Protein AF-A0A5D2ASC2-F1 (afdb_monomer_lite)

InterPro domains:
  IPR001220 Legume lectin domain [PF00139] (13-107)
  IPR001220 Legume lectin domain [PF00139] (113-151)
  IPR013320 Concanavalin A-like lectin/glucanase domain superfamily [SSF49899] (13-148)
  IPR019825 Legume lectin, beta chain, Mn/Ca-binding site [PS00307] (63-69)
  IPR050258 Leguminous Lectin [PTHR32401] (14-99)

Radius of gyration: 36.45 Å; chains: 1; bounding box: 121×24×76 Å

Sequence (203 aa):
MGSSLLAYFLIPAFVLNILNQTSRGGEGVAFLINDNSSLLDNSQGWWLGMVNANTNGSSQASVAVEFDTRKSDEQDMEGNHIGLNINRIQSTKQVSLSNYDVNISAGGQDLRPVDLSTYLPQKIFMGFFGSTSNEAELNCVKSWAFSDTDIGGNGKQLWVWIMVPVASLGILVGVAICLCLRRVYKEERFSGSRCSTSREHRT

Secondary structure (DSSP, 8-state):
------EEEEEEEEEEEEEESSSS--EEEEEEEES--SPPTT--GGGTTT--TTTTT-SS-EEEEEEE-S--STTSS-SSEEEEEESSSS-SEEEESGGGT--TTB-----PPPP-TTT--S--EEEEEEEE-SS-EEEEEEEEEEEEEEE---TTTHHHHHHHHHHHHHHHHHHHHHHHHHHHHHHHHHHHHHTSSS-----

Foldseek 3Di:
DDDDDWDKQKWKFFDKFKAFPDPAWDFFKKKKFFQDPDFDPQCAGLSLSFAHPVQAVHPGFMWIWTQGQQDPDPLDPGRGWIAIDTSHSRGPDIDHCVVVVDGRHHRDPPPDTDGCRVPDDDDDDIDMGGHTDPGHMDIDTPDMDIDIDGDDDCPPCPVVVVVVVVVVVVVVVVVVVVVVVVVVVVVVVVVVVVVPPPDDDDD

pLDDT: mean 78.64, std 15.36, range [38.91, 95.38]

Structure (mmCIF, N/CA/C/O backbone):
data_AF-A0A5D2ASC2-F1
#
_entry.id   AF-A0A5D2ASC2-F1
#
loop_
_atom_site.group_PDB
_atom_site.id
_atom_site.type_symbol
_atom_site.label_atom_id
_atom_site.label_alt_id
_atom_site.label_comp_id
_atom_site.label_asym_id
_atom_site.label_entity_id
_atom_site.label_seq_id
_atom_site.pdbx_PDB_ins_code
_atom_site.Cartn_x
_atom_site.Cartn_y
_atom_site.Cartn_z
_atom_site.occupancy
_atom_site.B_iso_or_equiv
_atom_site.auth_seq_id
_atom_site.auth_comp_id
_atom_site.auth_asym_id
_atom_site.auth_atom_id
_atom_site.pdbx_PDB_model_num
ATOM 1 N N . MET A 1 1 ? -17.725 -10.583 35.835 1.00 38.91 1 MET A N 1
ATOM 2 C CA . MET A 1 1 ? -17.630 -9.307 35.096 1.00 38.91 1 MET A CA 1
ATOM 3 C C . MET A 1 1 ? -17.050 -9.636 33.732 1.00 38.91 1 MET A C 1
ATOM 5 O O . MET A 1 1 ? -15.871 -9.942 33.660 1.00 38.91 1 MET A O 1
ATOM 9 N N . GLY A 1 2 ? -17.889 -9.741 32.701 1.00 40.59 2 GLY A N 1
ATOM 10 C CA . GLY A 1 2 ? -17.434 -10.035 31.340 1.00 40.59 2 GLY A CA 1
ATOM 11 C C . GLY A 1 2 ? -17.139 -8.730 30.613 1.00 40.59 2 GLY A C 1
ATOM 12 O O . GLY A 1 2 ? -18.042 -7.913 30.449 1.00 40.59 2 GLY A O 1
ATOM 13 N N . SER A 1 3 ? -15.887 -8.513 30.224 1.00 43.28 3 SER A N 1
ATOM 14 C CA . SER A 1 3 ? -15.496 -7.437 29.317 1.00 43.28 3 SER A CA 1
ATOM 15 C C . SER A 1 3 ? -16.110 -7.709 27.940 1.00 43.28 3 SER A C 1
ATOM 17 O O . SER A 1 3 ? -15.807 -8.717 27.309 1.00 43.28 3 SER A O 1
ATOM 19 N N . SER A 1 4 ? -17.010 -6.836 27.483 1.00 44.62 4 SER A N 1
ATOM 20 C CA . SER A 1 4 ? -17.471 -6.851 26.089 1.00 44.62 4 SER A CA 1
ATOM 21 C C . SER A 1 4 ? -16.392 -6.216 25.214 1.00 44.62 4 SER A C 1
ATOM 23 O O . SER A 1 4 ? -15.989 -5.082 25.469 1.00 44.62 4 SER A O 1
ATOM 25 N N . LEU A 1 5 ? -15.906 -6.955 24.216 1.00 45.03 5 LEU A N 1
ATOM 26 C CA . LEU A 1 5 ? -15.001 -6.440 23.191 1.00 45.03 5 LEU A CA 1
ATOM 27 C C . LEU A 1 5 ? -15.845 -5.682 22.158 1.00 45.03 5 LEU A C 1
ATOM 29 O O . LEU A 1 5 ? -16.700 -6.280 21.507 1.00 45.03 5 LEU A O 1
ATOM 33 N N . LEU A 1 6 ? -15.644 -4.370 22.037 1.00 49.56 6 LEU A N 1
ATOM 34 C CA . LEU A 1 6 ? -16.323 -3.564 21.023 1.00 49.56 6 LEU A CA 1
ATOM 35 C C . LEU A 1 6 ? -15.689 -3.810 19.645 1.00 49.56 6 LEU A C 1
ATOM 37 O O . LEU A 1 6 ? -14.558 -3.418 19.372 1.00 49.56 6 LEU A O 1
ATOM 41 N N . ALA A 1 7 ? -16.464 -4.495 18.811 1.00 48.06 7 ALA A N 1
ATOM 42 C CA . ALA A 1 7 ? -16.338 -4.810 17.392 1.00 48.06 7 ALA A CA 1
ATOM 43 C C . ALA A 1 7 ? -16.303 -3.654 16.356 1.00 48.06 7 ALA A C 1
ATOM 45 O O . ALA A 1 7 ? -17.186 -3.680 15.511 1.00 48.06 7 ALA A O 1
ATOM 46 N N . TYR A 1 8 ? -15.429 -2.633 16.362 1.00 53.81 8 TYR A N 1
ATOM 47 C CA . TYR A 1 8 ? -15.453 -1.628 15.267 1.00 53.81 8 TYR A CA 1
ATOM 48 C C . TYR A 1 8 ? -14.893 -2.212 13.957 1.00 53.81 8 TYR A C 1
ATOM 50 O O . TYR A 1 8 ? -13.690 -2.459 13.873 1.00 53.81 8 TYR A O 1
ATOM 58 N N . PHE A 1 9 ? -15.736 -2.415 12.942 1.00 56.19 9 PHE A N 1
ATOM 59 C CA . PHE A 1 9 ? -15.310 -2.818 11.598 1.00 56.19 9 PHE A CA 1
ATOM 60 C C . PHE A 1 9 ? -15.287 -1.597 10.681 1.00 56.19 9 PHE A C 1
ATOM 62 O O . PHE A 1 9 ? -16.331 -1.110 10.255 1.00 56.19 9 PHE A O 1
ATOM 69 N N . LEU A 1 10 ? -14.080 -1.126 10.364 1.00 64.12 10 LEU A N 1
ATOM 70 C CA . LEU A 1 10 ? -13.859 -0.158 9.295 1.00 64.12 10 LEU A CA 1
ATOM 71 C C . LEU A 1 10 ? -13.635 -0.930 7.996 1.00 64.12 10 LEU A C 1
ATOM 73 O O . LEU A 1 10 ? -12.694 -1.715 7.902 1.00 64.12 10 LEU A O 1
ATOM 77 N N . ILE A 1 11 ? -14.488 -0.699 7.001 1.00 71.19 11 ILE A N 1
ATOM 78 C CA . ILE A 1 11 ? -14.332 -1.243 5.650 1.00 71.19 11 ILE A CA 1
ATOM 79 C C . ILE A 1 11 ? -13.742 -0.126 4.780 1.00 71.19 11 ILE A C 1
ATOM 81 O O . ILE A 1 11 ? -14.482 0.785 4.385 1.00 71.19 11 ILE A O 1
ATOM 85 N N . PRO A 1 12 ? -12.420 -0.121 4.520 1.00 74.69 12 PRO A N 1
ATOM 86 C CA . PRO A 1 12 ? -11.825 0.834 3.603 1.00 74.69 12 PRO A CA 1
ATOM 87 C C . PRO A 1 12 ? -12.184 0.457 2.166 1.00 74.69 12 PRO A C 1
ATOM 89 O O . PRO A 1 12 ? -12.045 -0.691 1.751 1.00 74.69 12 PRO A O 1
ATOM 92 N N . ALA A 1 13 ? -12.607 1.451 1.397 1.00 80.75 13 ALA A N 1
ATOM 93 C CA . ALA A 1 13 ? -12.797 1.341 -0.039 1.00 80.75 13 ALA A CA 1
ATOM 94 C C . ALA A 1 13 ? -12.006 2.455 -0.717 1.00 80.75 13 ALA A C 1
ATOM 96 O O . ALA A 1 13 ? -12.104 3.628 -0.347 1.00 80.75 13 ALA A O 1
ATOM 97 N N . PHE A 1 14 ? -11.206 2.104 -1.713 1.00 83.88 14 PHE A N 1
ATOM 98 C CA . PHE A 1 14 ? -10.391 3.067 -2.434 1.00 83.88 14 PHE A CA 1
ATOM 99 C C . PHE A 1 14 ? -10.230 2.664 -3.893 1.00 83.88 14 PHE A C 1
ATOM 101 O O . PHE A 1 14 ? -10.385 1.502 -4.258 1.00 83.88 14 PHE A O 1
ATOM 108 N N . VAL A 1 15 ? -9.931 3.656 -4.725 1.00 85.62 15 VAL A N 1
ATOM 109 C CA . VAL A 1 15 ? -9.629 3.458 -6.143 1.00 85.62 15 VAL A CA 1
ATOM 110 C C . VAL A 1 15 ? -8.197 3.895 -6.369 1.00 85.62 15 VAL A C 1
ATOM 112 O O . VAL A 1 15 ? -7.854 5.056 -6.127 1.00 85.62 15 VAL A O 1
ATOM 115 N N . LEU A 1 16 ? -7.373 2.962 -6.832 1.00 86.44 16 LEU A N 1
ATOM 116 C CA . LEU A 1 16 ? -5.998 3.223 -7.229 1.00 86.44 16 LEU A CA 1
ATOM 117 C C . LEU A 1 16 ? -5.917 3.374 -8.744 1.00 86.44 16 LEU A C 1
ATOM 119 O O . LEU A 1 16 ? -6.688 2.783 -9.494 1.00 86.44 16 LEU A O 1
ATOM 123 N N . ASN A 1 17 ? -4.962 4.177 -9.182 1.00 88.56 17 ASN A N 1
ATOM 124 C CA . ASN A 1 17 ? -4.575 4.290 -10.574 1.00 88.56 17 ASN A CA 1
ATOM 125 C C . ASN A 1 17 ? -3.052 4.289 -10.632 1.00 88.56 17 ASN A C 1
ATOM 127 O O . ASN A 1 17 ? -2.429 5.290 -10.262 1.00 88.56 17 ASN A O 1
ATOM 131 N N . ILE A 1 18 ? -2.494 3.163 -11.070 1.00 88.38 18 ILE A N 1
ATOM 132 C CA . ILE A 1 18 ? -1.057 2.916 -11.117 1.00 88.38 18 ILE A CA 1
ATOM 133 C C . ILE A 1 18 ? -0.632 2.831 -12.582 1.00 88.38 18 ILE A C 1
ATOM 135 O O . ILE A 1 18 ? -1.239 2.121 -13.384 1.00 88.38 18 ILE A O 1
ATOM 139 N N . LEU A 1 19 ? 0.356 3.645 -12.952 1.00 89.38 19 LEU A N 1
ATOM 140 C CA . LEU A 1 19 ? 0.735 3.874 -14.345 1.00 89.38 19 LEU A CA 1
ATOM 141 C C . LEU A 1 19 ? 2.250 3.856 -14.511 1.00 89.38 19 LEU A C 1
ATOM 143 O O . LEU A 1 19 ? 2.927 4.776 -14.043 1.00 89.38 19 LEU A O 1
ATOM 147 N N . ASN A 1 20 ? 2.767 2.888 -15.266 1.00 89.88 20 ASN A N 1
ATOM 148 C CA . ASN A 1 20 ? 4.180 2.864 -15.643 1.00 89.88 20 ASN A CA 1
ATOM 149 C C . ASN A 1 20 ? 4.558 4.140 -16.409 1.00 89.88 20 ASN A C 1
ATOM 151 O O . ASN A 1 20 ? 3.897 4.518 -17.376 1.00 89.88 20 ASN A O 1
ATOM 155 N N . GLN A 1 21 ? 5.623 4.806 -15.965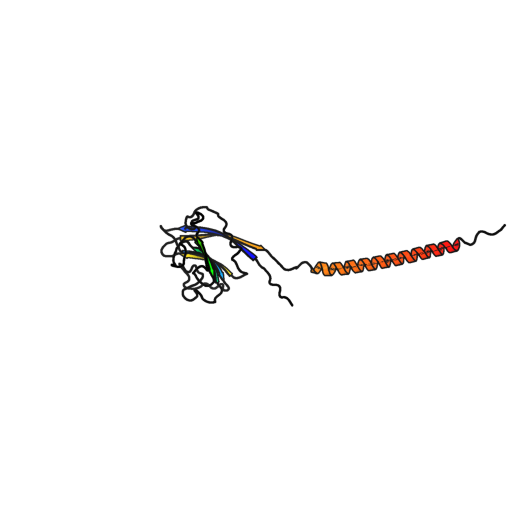 1.00 88.88 21 GLN A N 1
ATOM 156 C CA . GLN A 1 21 ? 6.211 5.966 -16.647 1.00 88.88 21 GLN A CA 1
ATOM 157 C C . GLN A 1 21 ? 7.424 5.565 -17.496 1.00 88.88 21 GLN A C 1
ATOM 159 O O . GLN A 1 21 ? 7.792 6.269 -18.436 1.00 88.88 21 GLN A O 1
ATOM 164 N N . THR A 1 22 ? 8.028 4.418 -17.191 1.00 87.44 22 THR A N 1
ATOM 165 C CA . THR A 1 22 ? 9.074 3.773 -17.992 1.00 87.44 22 THR A CA 1
ATOM 166 C C . THR A 1 22 ? 8.565 2.478 -18.635 1.00 87.44 22 THR A C 1
ATOM 168 O O . THR A 1 22 ? 7.412 2.093 -18.457 1.00 87.44 22 THR A O 1
ATOM 171 N N . SER A 1 23 ? 9.409 1.791 -19.419 1.00 84.94 23 SER A N 1
ATOM 172 C CA . SER A 1 23 ? 9.051 0.516 -20.077 1.00 84.94 23 SER A CA 1
ATOM 173 C C . SER A 1 23 ? 8.603 -0.577 -19.099 1.00 84.94 23 SER A C 1
ATOM 175 O O . SER A 1 23 ? 7.916 -1.521 -19.484 1.00 84.94 23 SER A O 1
ATOM 177 N N . ARG A 1 24 ? 8.993 -0.430 -17.837 1.00 84.25 24 ARG A N 1
ATOM 178 C CA . ARG A 1 24 ? 8.559 -1.186 -16.667 1.00 84.25 24 ARG A CA 1
ATOM 179 C C . ARG A 1 24 ? 8.348 -0.200 -15.517 1.00 84.25 24 ARG A C 1
ATOM 181 O O . ARG 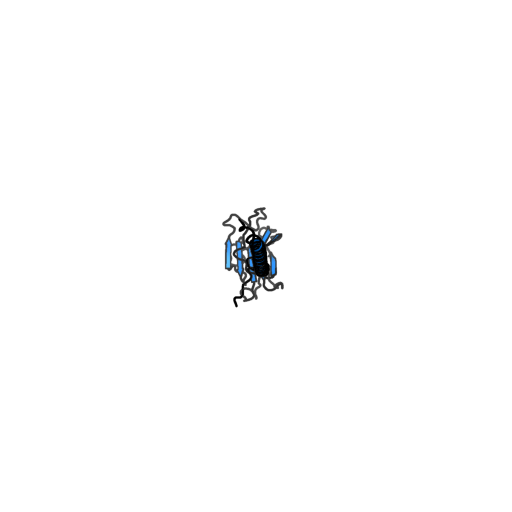A 1 24 ? 8.952 0.872 -15.547 1.00 84.25 24 ARG A O 1
ATOM 188 N N . GLY A 1 25 ? 7.500 -0.538 -14.554 1.00 86.62 25 GLY A N 1
ATOM 189 C CA . GLY A 1 25 ? 7.302 0.237 -13.327 1.00 86.62 25 GLY A CA 1
ATOM 190 C C . GLY A 1 25 ? 7.717 -0.534 -12.081 1.00 86.62 25 GLY A C 1
ATOM 191 O O . GLY A 1 25 ? 8.448 -1.526 -12.153 1.00 86.62 25 GLY A O 1
ATOM 192 N N . GLY A 1 26 ? 7.274 -0.038 -10.938 1.00 90.38 26 GLY A N 1
ATOM 193 C CA . GLY A 1 26 ? 7.706 -0.470 -9.621 1.00 90.38 26 GLY A CA 1
ATOM 194 C C . GLY A 1 26 ? 7.713 0.710 -8.657 1.00 90.38 26 GLY A C 1
ATOM 195 O O . GLY A 1 26 ? 7.946 1.851 -9.061 1.00 90.38 26 GLY A O 1
ATOM 196 N N . GLU A 1 27 ? 7.467 0.499 -7.372 1.00 92.56 27 GLU A N 1
ATOM 197 C CA . GLU A 1 27 ? 7.451 -0.790 -6.649 1.00 92.56 27 GLU A CA 1
ATOM 198 C C . GLU A 1 27 ? 6.042 -1.189 -6.176 1.00 92.56 27 GLU A C 1
ATOM 200 O O . GLU A 1 27 ? 5.837 -2.295 -5.692 1.00 92.56 27 GLU A O 1
ATOM 205 N N . GLY A 1 28 ? 5.068 -0.295 -6.326 1.00 93.44 28 GLY A N 1
ATOM 206 C CA . GLY A 1 28 ? 3.680 -0.495 -5.952 1.00 93.44 28 GLY A CA 1
ATOM 207 C C . GLY A 1 28 ? 3.174 0.516 -4.926 1.00 93.44 28 GLY A C 1
ATOM 208 O O . GLY A 1 28 ? 3.796 1.540 -4.601 1.00 93.44 28 GLY A O 1
ATOM 209 N N . VAL A 1 29 ? 1.998 0.195 -4.390 1.00 94.31 29 VAL A N 1
ATOM 210 C CA . VAL A 1 29 ? 1.325 0.943 -3.322 1.00 94.31 29 VAL A CA 1
ATOM 211 C C . VAL A 1 29 ? 0.939 -0.010 -2.213 1.00 94.31 29 VAL A C 1
ATOM 213 O O . VAL A 1 29 ? 0.423 -1.086 -2.479 1.00 94.31 29 VAL A O 1
ATOM 216 N N . ALA A 1 30 ? 1.083 0.421 -0.969 1.00 93.50 30 ALA A N 1
ATOM 217 C CA . ALA A 1 30 ? 0.567 -0.296 0.179 1.00 93.50 30 ALA A CA 1
ATOM 218 C C . ALA A 1 30 ? -0.424 0.569 0.968 1.00 93.50 30 ALA A C 1
ATOM 220 O O . ALA A 1 30 ? -0.215 1.767 1.187 1.00 93.50 30 ALA A O 1
ATOM 221 N N . PHE A 1 31 ? -1.530 -0.048 1.383 1.00 91.38 31 PHE A N 1
ATOM 222 C CA . PHE A 1 31 ? -2.446 0.497 2.378 1.00 91.38 31 PHE A CA 1
ATOM 223 C C . PHE A 1 31 ? -2.014 -0.009 3.754 1.00 91.38 31 PHE A C 1
ATOM 225 O O . PHE A 1 31 ? -2.128 -1.202 4.035 1.00 91.38 31 PHE A O 1
ATOM 232 N N . 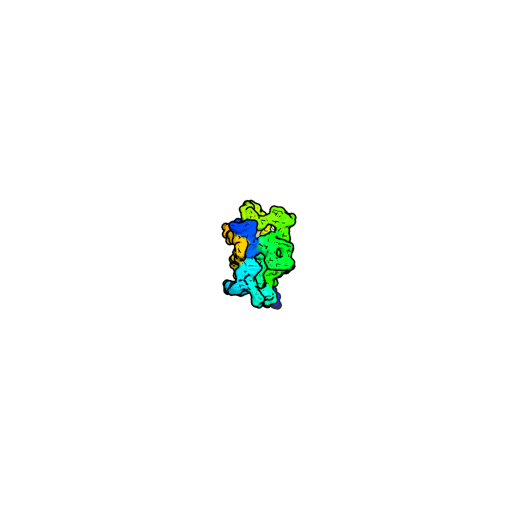LEU A 1 32 ? -1.487 0.886 4.589 1.00 89.12 32 LEU A N 1
ATOM 233 C CA . LEU A 1 32 ? -0.862 0.550 5.868 1.00 89.12 32 LEU A CA 1
ATOM 234 C C . LEU A 1 32 ? -1.807 0.799 7.038 1.00 89.12 32 LEU A C 1
ATOM 236 O O . LEU A 1 32 ? -2.566 1.768 7.042 1.00 89.12 32 LEU A O 1
ATOM 240 N N . ILE A 1 33 ? -1.677 -0.044 8.058 1.00 85.69 33 ILE A N 1
ATOM 241 C CA . ILE A 1 33 ? -2.306 0.063 9.369 1.00 85.69 33 ILE A CA 1
ATOM 242 C C . ILE A 1 33 ? -1.212 -0.133 10.424 1.00 85.69 33 ILE A C 1
ATOM 244 O O . ILE A 1 33 ? -0.726 -1.248 10.620 1.00 85.69 33 ILE A O 1
ATOM 248 N N . ASN A 1 34 ? -0.841 0.947 11.116 1.00 81.81 34 ASN A N 1
ATOM 249 C CA . ASN A 1 34 ? 0.277 0.957 12.066 1.00 81.81 34 ASN A CA 1
ATOM 250 C C . ASN A 1 34 ? -0.106 1.558 13.417 1.00 81.81 34 ASN A C 1
ATOM 252 O O . ASN A 1 34 ? -0.825 2.559 13.487 1.00 81.81 34 ASN A O 1
ATOM 256 N N . ASP A 1 35 ? 0.472 1.017 14.490 1.00 77.12 35 ASP A N 1
ATOM 257 C CA . ASP A 1 35 ? 0.336 1.565 15.847 1.00 77.12 35 ASP A CA 1
ATOM 258 C C . ASP A 1 35 ? 1.010 2.927 16.060 1.00 77.12 35 ASP A C 1
ATOM 260 O O . ASP A 1 35 ? 0.716 3.631 17.030 1.00 77.12 35 ASP A O 1
ATOM 264 N N . ASN A 1 36 ? 1.849 3.327 15.107 1.00 74.31 36 ASN A N 1
ATOM 265 C CA . ASN A 1 36 ? 2.611 4.558 15.110 1.00 74.31 36 ASN A CA 1
ATOM 266 C C . ASN A 1 36 ? 2.419 5.323 13.791 1.00 74.31 36 ASN A C 1
ATOM 268 O O . ASN A 1 36 ? 2.504 4.751 12.705 1.00 74.31 36 ASN A O 1
ATOM 272 N N . SER A 1 37 ? 2.192 6.635 13.890 1.00 74.56 37 SER A N 1
ATOM 273 C CA . SER A 1 37 ? 2.076 7.545 12.746 1.00 74.56 37 SER A CA 1
ATOM 274 C C . SER A 1 37 ? 3.418 8.070 12.228 1.00 74.56 37 SER A C 1
ATOM 276 O O . SER A 1 37 ? 3.445 8.794 11.235 1.00 74.56 37 SER A O 1
ATOM 278 N N . SER A 1 38 ? 4.523 7.804 12.926 1.00 81.12 38 SER A N 1
ATOM 279 C CA . SER A 1 38 ? 5.855 8.219 12.492 1.00 81.12 38 SER A CA 1
ATOM 280 C C . SER A 1 38 ? 6.240 7.519 11.195 1.00 81.12 38 SER A C 1
ATOM 282 O O . SER A 1 38 ? 6.125 6.301 11.074 1.00 81.12 38 SER A O 1
ATOM 284 N N . LEU A 1 39 ? 6.742 8.302 10.242 1.00 80.62 39 LEU A N 1
ATOM 285 C CA . LEU A 1 39 ? 7.338 7.770 9.025 1.00 80.62 39 LEU A CA 1
ATOM 286 C C . LEU A 1 39 ? 8.592 6.969 9.385 1.00 80.62 39 LEU A C 1
ATOM 288 O O . LEU A 1 39 ? 9.389 7.403 10.218 1.00 80.62 39 LEU A O 1
ATOM 292 N N . LEU A 1 40 ? 8.763 5.807 8.758 1.00 88.56 40 LEU A N 1
ATOM 293 C CA . LEU A 1 40 ? 9.995 5.039 8.875 1.00 88.56 40 LEU A CA 1
ATOM 294 C C . LEU A 1 40 ? 11.023 5.587 7.888 1.00 88.56 40 LEU A C 1
ATOM 296 O O . LEU A 1 40 ? 10.787 5.597 6.680 1.00 88.56 40 LEU A O 1
ATOM 300 N N . ASP A 1 41 ? 12.190 5.980 8.384 1.00 91.00 41 ASP A N 1
ATOM 301 C CA . ASP A 1 41 ? 13.306 6.347 7.517 1.00 91.00 41 ASP A CA 1
ATOM 302 C C . ASP A 1 41 ? 13.793 5.137 6.711 1.00 91.00 41 ASP A C 1
ATOM 304 O O . ASP A 1 41 ? 13.761 3.993 7.181 1.00 91.00 41 ASP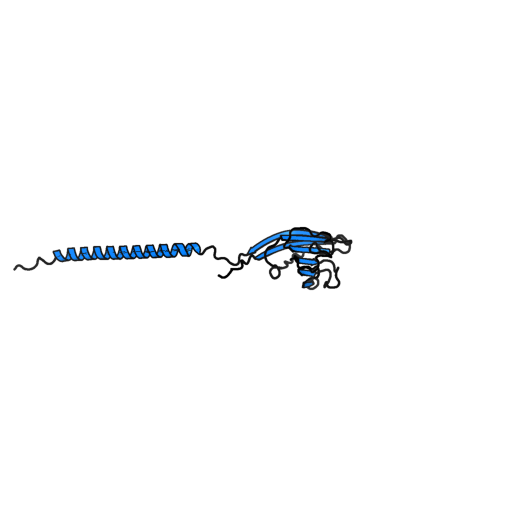 A O 1
ATOM 308 N N . ASN A 1 42 ? 14.308 5.402 5.509 1.00 93.50 42 ASN A N 1
ATOM 309 C CA . ASN A 1 42 ? 14.887 4.395 4.615 1.00 93.50 42 ASN A CA 1
ATOM 310 C C . ASN A 1 42 ? 13.919 3.250 4.245 1.00 93.50 42 ASN A C 1
ATOM 312 O O . ASN A 1 42 ? 14.345 2.108 4.075 1.00 93.50 42 ASN A O 1
ATOM 316 N N . SER A 1 43 ? 12.625 3.559 4.144 1.00 93.19 43 SER A N 1
ATOM 317 C CA . SER A 1 43 ? 11.536 2.630 3.807 1.00 93.19 43 SER A CA 1
ATOM 318 C C . SER A 1 43 ? 11.019 2.796 2.367 1.00 93.19 43 SER A C 1
ATOM 320 O O . SER A 1 43 ? 9.951 2.304 2.015 1.00 93.19 43 SER A O 1
ATOM 322 N N . GLN A 1 44 ? 11.755 3.505 1.509 1.00 92.25 44 GLN A N 1
ATOM 323 C CA . GLN A 1 44 ? 11.433 3.663 0.088 1.00 92.25 44 GLN A CA 1
ATOM 324 C C . GLN A 1 44 ? 11.769 2.418 -0.754 1.00 92.25 44 GLN A C 1
ATOM 326 O O . GLN A 1 44 ? 12.499 1.523 -0.329 1.00 92.25 44 GLN A O 1
ATOM 331 N N . GLY A 1 45 ? 11.305 2.417 -2.001 1.00 92.38 45 GLY A N 1
ATOM 332 C CA . GLY A 1 45 ? 11.436 1.319 -2.946 1.00 92.38 45 GLY A CA 1
ATOM 333 C C . GLY A 1 45 ? 10.541 0.142 -2.557 1.00 92.38 45 GLY A C 1
ATOM 334 O O . GLY A 1 45 ? 9.442 0.335 -2.041 1.00 92.38 45 GLY A O 1
ATOM 335 N N . TRP A 1 46 ? 11.063 -1.066 -2.756 1.00 92.50 46 TRP A N 1
ATOM 336 C CA . TRP A 1 46 ? 10.462 -2.352 -2.385 1.00 92.50 46 TRP A CA 1
ATOM 337 C C . TRP A 1 46 ? 9.978 -2.460 -0.932 1.00 92.50 46 TRP A C 1
ATOM 339 O O . TRP A 1 46 ? 9.215 -3.348 -0.601 1.00 92.50 46 TRP A O 1
ATOM 349 N N . TRP A 1 47 ? 10.392 -1.553 -0.048 1.00 93.69 47 TRP A N 1
ATOM 350 C CA . TRP A 1 47 ? 9.924 -1.487 1.334 1.00 93.69 47 TRP A CA 1
ATOM 351 C C . TRP A 1 47 ? 8.520 -0.875 1.505 1.00 93.69 47 TRP A C 1
ATOM 353 O O . TRP A 1 47 ? 7.930 -0.994 2.583 1.00 93.69 47 TRP A O 1
ATOM 363 N N . LEU A 1 48 ? 8.003 -0.198 0.470 1.00 93.00 48 LEU A N 1
ATOM 364 C CA . LEU A 1 48 ? 6.653 0.381 0.385 1.00 93.00 48 LEU A CA 1
ATOM 365 C C . LEU A 1 48 ? 6.241 1.268 1.576 1.00 93.00 48 LEU A C 1
ATOM 367 O O . LEU A 1 48 ? 5.061 1.396 1.892 1.00 93.00 48 LEU A O 1
ATOM 371 N N . GLY A 1 49 ? 7.200 1.889 2.264 1.00 90.88 49 GLY A N 1
ATOM 372 C CA . GLY A 1 49 ? 6.953 2.720 3.444 1.00 90.88 49 GLY A CA 1
ATOM 373 C C . GLY A 1 49 ? 6.575 1.947 4.713 1.00 90.88 49 GLY A C 1
ATOM 374 O O . GLY A 1 49 ? 6.389 2.562 5.761 1.00 90.88 49 GLY A O 1
ATOM 375 N N . MET A 1 50 ? 6.453 0.618 4.636 1.00 90.69 50 MET A N 1
ATOM 376 C CA . MET A 1 50 ? 5.931 -0.223 5.716 1.00 90.69 50 MET A CA 1
ATOM 377 C C . MET A 1 50 ? 7.004 -0.596 6.732 1.00 90.69 50 MET A C 1
ATOM 379 O O . MET A 1 50 ? 6.826 -0.415 7.935 1.00 90.69 50 MET A O 1
ATOM 383 N N . VAL A 1 51 ? 8.119 -1.124 6.244 1.00 92.56 51 VAL A N 1
ATOM 384 C CA . VAL A 1 51 ? 9.261 -1.539 7.058 1.00 92.56 51 VAL A CA 1
ATOM 385 C C . VAL A 1 51 ? 10.544 -1.006 6.434 1.00 92.56 51 VAL A C 1
ATOM 387 O O . VAL A 1 51 ? 10.537 -0.375 5.386 1.00 92.56 51 VAL A O 1
ATOM 390 N N . ASN A 1 52 ? 11.668 -1.227 7.094 1.00 93.62 52 ASN A N 1
ATOM 391 C CA . ASN A 1 52 ? 12.990 -1.041 6.518 1.00 93.62 52 ASN A CA 1
ATOM 392 C C . ASN A 1 52 ? 13.877 -2.223 6.927 1.00 93.62 52 ASN A C 1
ATOM 394 O O . ASN A 1 52 ? 13.434 -3.141 7.623 1.00 93.62 52 ASN A O 1
ATOM 398 N N . ALA A 1 53 ? 15.154 -2.180 6.551 1.00 93.81 53 ALA A N 1
ATOM 399 C CA . ALA A 1 53 ? 16.110 -3.245 6.851 1.00 93.81 53 ALA A CA 1
ATOM 400 C C . ALA A 1 53 ? 16.214 -3.614 8.348 1.00 93.81 53 ALA A C 1
ATOM 402 O O . ALA A 1 53 ? 16.566 -4.746 8.662 1.00 93.81 53 ALA A O 1
ATOM 403 N N . ASN A 1 54 ? 15.902 -2.688 9.262 1.00 93.19 54 ASN A N 1
ATOM 404 C CA . ASN A 1 54 ? 15.994 -2.906 10.708 1.00 93.19 54 ASN A CA 1
ATOM 405 C C . ASN A 1 54 ? 14.664 -3.338 11.341 1.00 93.19 54 ASN A C 1
ATOM 407 O O . ASN A 1 54 ? 14.670 -3.976 12.391 1.00 93.19 54 ASN A O 1
ATOM 411 N N . THR A 1 55 ? 13.528 -2.964 10.747 1.00 91.94 55 THR A N 1
ATOM 412 C CA . THR A 1 55 ? 12.194 -3.253 11.300 1.00 91.94 55 THR A CA 1
ATOM 413 C C . THR A 1 55 ? 11.513 -4.454 10.648 1.00 91.94 55 THR A C 1
ATOM 415 O O . THR A 1 55 ? 10.537 -4.962 11.202 1.00 91.94 55 THR A O 1
ATOM 418 N N . ASN A 1 56 ? 12.037 -4.945 9.519 1.00 93.50 56 ASN A N 1
ATOM 419 C CA . ASN A 1 56 ? 11.513 -6.102 8.800 1.00 93.50 56 ASN A CA 1
ATOM 420 C C . ASN A 1 56 ? 11.554 -7.381 9.659 1.00 93.50 56 ASN A C 1
ATOM 422 O O . ASN A 1 56 ? 12.625 -7.924 9.926 1.00 93.50 56 ASN A O 1
ATOM 426 N N . GLY A 1 57 ? 10.387 -7.875 10.079 1.00 91.81 57 GLY A N 1
ATOM 427 C CA . GLY A 1 57 ? 10.257 -9.036 10.968 1.00 91.81 57 GLY A CA 1
ATOM 428 C C . GLY A 1 57 ? 10.381 -8.708 12.459 1.00 91.81 57 GLY A C 1
ATOM 429 O O . GLY A 1 57 ? 10.501 -9.620 13.277 1.00 91.81 57 GLY A O 1
ATOM 430 N N . SER A 1 58 ? 10.360 -7.425 12.826 1.00 90.31 58 SER A N 1
ATOM 431 C CA . SER A 1 58 ? 10.326 -7.001 14.227 1.00 90.31 58 SER A CA 1
ATOM 432 C C . SER A 1 58 ? 8.960 -7.265 14.878 1.00 90.31 58 SER A C 1
ATOM 434 O O . SER A 1 58 ? 7.985 -7.646 14.231 1.00 90.31 58 SER A O 1
ATOM 436 N N . SER A 1 59 ? 8.869 -7.050 16.191 1.00 85.88 59 SER A N 1
ATOM 437 C CA . SER A 1 59 ? 7.603 -7.127 16.928 1.00 85.88 59 SER A CA 1
ATOM 438 C C . SER A 1 59 ? 6.761 -5.849 16.840 1.00 85.88 59 SER A C 1
ATOM 440 O O . SER A 1 59 ? 5.733 -5.772 17.509 1.00 85.88 59 SER A O 1
ATOM 442 N N . GLN A 1 60 ? 7.205 -4.828 16.095 1.00 83.31 60 GLN A N 1
ATOM 443 C CA . GLN A 1 60 ? 6.430 -3.605 15.904 1.00 83.31 60 GLN A CA 1
ATOM 444 C C . GLN A 1 60 ? 5.176 -3.933 15.092 1.00 83.31 60 GLN A C 1
ATOM 446 O O . GLN A 1 60 ? 5.278 -4.547 14.033 1.00 83.31 60 GLN A O 1
ATOM 451 N N . ALA A 1 61 ? 4.004 -3.542 15.597 1.00 83.25 61 ALA A N 1
ATOM 452 C CA . ALA A 1 61 ? 2.738 -3.879 14.965 1.00 83.25 61 ALA A CA 1
ATOM 453 C C . ALA A 1 61 ? 2.545 -3.062 13.682 1.00 83.25 61 ALA A C 1
ATOM 455 O O . ALA A 1 61 ? 2.286 -1.857 13.719 1.00 83.25 61 ALA A O 1
ATOM 456 N N . SER A 1 62 ? 2.652 -3.745 12.546 1.00 86.81 62 SER A N 1
ATOM 457 C CA . SER A 1 62 ? 2.421 -3.178 11.225 1.00 86.81 62 SER A CA 1
ATOM 458 C C . SER A 1 62 ? 1.691 -4.190 10.358 1.00 86.81 62 SER A C 1
ATOM 460 O O . SER A 1 62 ? 2.112 -5.339 10.231 1.00 86.81 62 SER A O 1
ATOM 462 N N . VAL A 1 63 ? 0.574 -3.772 9.775 1.00 89.69 63 VAL A N 1
ATOM 463 C CA . VAL A 1 63 ? -0.180 -4.574 8.812 1.00 89.69 63 VAL A CA 1
ATOM 464 C C . VAL A 1 63 ? -0.336 -3.757 7.547 1.00 89.69 63 VAL A C 1
ATOM 466 O O . VAL A 1 63 ? -0.721 -2.592 7.617 1.00 89.69 63 VAL A O 1
ATOM 469 N N . ALA A 1 64 ? -0.075 -4.359 6.395 1.00 90.81 64 ALA A N 1
ATOM 470 C CA . ALA A 1 64 ? -0.334 -3.716 5.119 1.00 90.81 64 ALA A CA 1
ATOM 471 C C . ALA A 1 64 ? -1.063 -4.644 4.158 1.00 90.81 64 ALA A C 1
ATOM 473 O O . ALA A 1 64 ? -0.925 -5.866 4.212 1.00 90.81 64 ALA A O 1
ATOM 474 N N . VAL A 1 65 ? -1.835 -4.023 3.273 1.00 91.94 65 VAL A N 1
ATOM 475 C CA . VAL A 1 65 ? -2.261 -4.642 2.023 1.00 91.94 65 VAL A CA 1
ATOM 476 C C . VAL A 1 65 ? -1.462 -3.994 0.901 1.00 91.94 65 VAL A C 1
ATOM 478 O O . VAL A 1 65 ? -1.657 -2.807 0.629 1.00 91.94 65 VAL A O 1
ATOM 481 N N . GLU A 1 66 ? -0.562 -4.749 0.280 1.00 93.88 66 GLU A N 1
ATOM 482 C CA . GLU A 1 66 ? 0.255 -4.284 -0.843 1.00 93.88 66 GLU A CA 1
ATOM 483 C C . GLU A 1 66 ? -0.395 -4.596 -2.192 1.00 93.88 66 GLU A C 1
ATOM 485 O O . GLU A 1 66 ? -1.061 -5.616 -2.376 1.00 93.88 66 GLU A O 1
ATOM 490 N N . PHE A 1 67 ? -0.187 -3.687 -3.136 1.00 93.44 67 PHE A N 1
ATOM 491 C CA . PHE A 1 67 ? -0.494 -3.801 -4.553 1.00 93.44 67 PHE A CA 1
ATOM 492 C C . PHE A 1 67 ? 0.845 -3.728 -5.277 1.00 93.44 67 PHE A C 1
ATOM 494 O O . PHE A 1 67 ? 1.297 -2.645 -5.657 1.00 93.44 67 PHE A O 1
ATOM 501 N N . ASP A 1 68 ? 1.494 -4.882 -5.373 1.00 92.88 68 ASP A N 1
ATOM 502 C CA . ASP A 1 68 ? 2.855 -5.035 -5.868 1.00 92.88 68 ASP A CA 1
ATOM 503 C C . ASP A 1 68 ? 2.855 -5.081 -7.402 1.00 92.88 68 ASP A C 1
ATOM 505 O O . ASP A 1 68 ? 2.137 -5.867 -8.037 1.00 92.88 68 ASP A O 1
ATOM 509 N N . THR A 1 69 ? 3.668 -4.207 -7.993 1.00 92.94 69 THR A N 1
ATOM 510 C CA . THR A 1 69 ? 3.858 -4.069 -9.443 1.00 92.94 69 THR A CA 1
ATOM 511 C C . THR A 1 69 ? 5.238 -4.528 -9.913 1.00 92.94 69 THR A C 1
ATOM 513 O O . THR A 1 69 ? 5.570 -4.404 -11.098 1.00 92.94 69 THR A O 1
ATOM 516 N N . ARG A 1 70 ? 6.066 -5.053 -9.004 1.00 91.06 70 ARG A N 1
ATOM 517 C CA . ARG A 1 70 ? 7.438 -5.464 -9.267 1.00 91.06 70 ARG A CA 1
ATOM 518 C C . ARG A 1 70 ? 7.900 -6.541 -8.288 1.00 91.06 70 ARG A C 1
ATOM 520 O O . ARG A 1 70 ? 8.129 -6.291 -7.117 1.00 91.06 70 ARG A O 1
ATOM 527 N N . LYS A 1 71 ? 8.255 -7.700 -8.847 1.00 90.25 71 LYS A N 1
ATOM 528 C CA . LYS A 1 71 ? 8.948 -8.752 -8.103 1.00 90.25 71 LYS A CA 1
ATOM 529 C C . LYS A 1 71 ? 10.350 -8.283 -7.705 1.00 90.25 71 LYS A C 1
ATOM 531 O O . LYS A 1 71 ? 11.260 -8.311 -8.541 1.00 90.25 71 LYS A O 1
ATOM 536 N N . SER A 1 72 ? 10.498 -7.887 -6.448 1.00 87.50 72 SER A N 1
ATOM 537 C CA . SER A 1 72 ? 11.750 -7.392 -5.870 1.00 87.50 72 SER A CA 1
ATOM 538 C C . SER A 1 72 ? 12.358 -8.361 -4.850 1.00 87.50 72 SER A C 1
ATOM 540 O O . SER A 1 72 ? 13.570 -8.317 -4.639 1.00 87.50 72 SER A O 1
ATOM 542 N N . ASP A 1 73 ? 11.570 -9.285 -4.287 1.00 81.94 73 ASP A N 1
ATOM 543 C CA . ASP A 1 73 ? 12.036 -10.396 -3.448 1.00 81.94 73 ASP A CA 1
ATOM 544 C C . ASP A 1 73 ? 11.847 -11.748 -4.173 1.00 81.94 73 ASP A C 1
ATOM 546 O O . ASP A 1 73 ? 10.961 -11.943 -5.010 1.00 81.94 73 ASP A O 1
ATOM 550 N N . GLU A 1 74 ? 12.702 -12.729 -3.876 1.00 80.06 74 GLU A N 1
ATOM 551 C CA . GLU A 1 74 ? 12.568 -14.079 -4.440 1.00 80.06 74 GLU A CA 1
ATOM 552 C C . GLU A 1 74 ? 11.353 -14.833 -3.876 1.00 80.06 74 GLU A C 1
ATOM 554 O O . GLU A 1 74 ? 10.811 -15.709 -4.560 1.00 80.06 74 GLU A O 1
ATOM 559 N N . GLN A 1 75 ? 10.920 -14.480 -2.659 1.00 79.12 75 GLN A N 1
ATOM 560 C CA . GLN A 1 75 ? 9.752 -15.029 -1.963 1.00 79.12 75 GLN A CA 1
ATOM 561 C C . GLN A 1 75 ? 8.425 -14.504 -2.536 1.00 79.12 75 GLN A C 1
ATOM 563 O O . GLN A 1 75 ? 7.386 -15.134 -2.313 1.00 79.12 75 GLN A O 1
ATOM 568 N N . ASP A 1 76 ? 8.449 -13.424 -3.323 1.00 80.25 76 ASP A N 1
ATOM 569 C CA . ASP A 1 76 ? 7.256 -12.905 -3.996 1.00 80.25 76 ASP A CA 1
ATOM 570 C C . ASP A 1 76 ? 6.798 -13.860 -5.101 1.00 80.25 76 ASP A C 1
ATOM 572 O O . ASP A 1 76 ? 7.603 -14.443 -5.842 1.00 80.25 76 ASP A O 1
ATOM 576 N N . MET A 1 77 ? 5.479 -13.999 -5.270 1.00 81.19 77 MET A N 1
ATOM 577 C CA . MET A 1 77 ? 4.923 -14.852 -6.326 1.00 81.19 77 MET A CA 1
ATOM 578 C C . MET A 1 77 ? 5.348 -14.354 -7.713 1.00 81.19 77 MET A C 1
ATOM 580 O O . MET A 1 77 ? 5.917 -15.105 -8.505 1.00 81.19 77 MET A O 1
ATOM 584 N N . GLU A 1 78 ? 5.072 -13.078 -7.984 1.00 86.50 78 GLU A N 1
ATOM 585 C CA . GLU A 1 78 ? 5.287 -12.371 -9.249 1.00 86.50 78 GLU A CA 1
ATOM 586 C C . GLU A 1 78 ? 5.118 -10.855 -9.048 1.00 86.50 78 GLU A C 1
ATOM 588 O O . GLU A 1 78 ? 4.586 -10.435 -8.031 1.00 86.50 78 GLU A O 1
ATOM 593 N N . GLY A 1 79 ? 5.493 -10.026 -10.026 1.00 84.94 79 GLY A N 1
ATOM 594 C CA . GLY A 1 79 ? 5.376 -8.558 -9.940 1.00 84.94 79 GLY A CA 1
ATOM 595 C C . GLY A 1 79 ? 4.007 -7.995 -10.329 1.00 84.94 79 GLY A C 1
ATOM 596 O O . GLY A 1 79 ? 3.940 -6.984 -11.017 1.00 84.94 79 GLY A O 1
ATOM 597 N N . ASN A 1 80 ? 2.928 -8.710 -10.021 1.00 91.31 80 ASN A N 1
ATOM 598 C CA . ASN A 1 80 ? 1.552 -8.282 -10.290 1.00 91.31 80 ASN A CA 1
ATOM 599 C C . ASN A 1 80 ? 0.604 -9.015 -9.335 1.00 91.31 80 ASN A C 1
ATOM 601 O O . ASN A 1 80 ? -0.141 -9.922 -9.726 1.00 91.31 80 ASN A O 1
ATOM 605 N N . HIS A 1 81 ? 0.691 -8.684 -8.051 1.00 92.56 81 HIS A N 1
ATOM 606 C CA . HIS A 1 81 ? -0.036 -9.403 -7.013 1.00 92.56 81 HIS A CA 1
ATOM 607 C C . HIS A 1 81 ? -0.566 -8.473 -5.920 1.00 92.56 81 HIS A C 1
ATOM 609 O O . HIS A 1 81 ? -0.130 -7.334 -5.772 1.00 92.56 81 HIS A O 1
ATOM 615 N N . ILE A 1 82 ? -1.545 -8.974 -5.165 1.00 92.25 82 ILE A N 1
ATOM 616 C CA . ILE A 1 82 ? -2.015 -8.341 -3.928 1.00 92.25 82 ILE A CA 1
ATOM 617 C C . ILE A 1 82 ? -1.537 -9.181 -2.757 1.00 92.25 82 ILE A C 1
ATOM 619 O O . ILE A 1 82 ? -1.730 -10.402 -2.759 1.00 92.25 82 ILE A O 1
ATOM 623 N N . GLY A 1 83 ? -0.944 -8.529 -1.767 1.00 91.94 83 GLY A N 1
ATOM 624 C CA . GLY A 1 83 ? -0.332 -9.170 -0.614 1.00 91.94 83 GLY A CA 1
ATOM 625 C C . GLY A 1 83 ? -0.887 -8.673 0.719 1.00 91.94 83 GLY A C 1
ATOM 626 O O . GLY A 1 83 ? -1.340 -7.537 0.830 1.00 91.94 83 GLY A O 1
ATOM 627 N N . LEU A 1 84 ? -0.900 -9.546 1.729 1.00 92.19 84 LEU A N 1
ATOM 628 C CA . LEU A 1 84 ? -1.147 -9.210 3.132 1.00 92.19 84 LEU A CA 1
ATOM 629 C C . LEU A 1 84 ? 0.157 -9.373 3.904 1.00 92.19 84 LEU A C 1
ATOM 631 O O . LEU A 1 84 ? 0.606 -10.497 4.164 1.00 92.19 84 LEU A O 1
ATOM 635 N N . ASN A 1 85 ? 0.709 -8.254 4.341 1.00 92.00 85 ASN A N 1
ATOM 636 C CA . ASN A 1 85 ? 1.979 -8.186 5.039 1.00 92.00 85 ASN A CA 1
ATOM 637 C C . ASN A 1 85 ? 1.736 -7.972 6.534 1.00 92.00 85 ASN A C 1
ATOM 639 O O . ASN A 1 85 ? 0.905 -7.153 6.932 1.00 92.00 85 ASN A O 1
ATOM 643 N N . ILE A 1 86 ? 2.457 -8.719 7.373 1.00 91.75 86 ILE A N 1
ATOM 644 C CA . ILE A 1 86 ? 2.366 -8.619 8.835 1.00 91.75 86 ILE A CA 1
ATOM 645 C C . ILE A 1 86 ? 3.782 -8.479 9.385 1.00 91.75 86 ILE A C 1
ATOM 647 O O . ILE A 1 86 ? 4.559 -9.433 9.367 1.00 91.75 86 ILE A O 1
ATOM 651 N N . ASN A 1 87 ? 4.110 -7.279 9.862 1.00 91.38 87 ASN A N 1
ATOM 652 C CA . ASN A 1 87 ? 5.385 -6.865 10.459 1.00 91.38 87 ASN A CA 1
ATOM 653 C C . ASN A 1 87 ? 6.638 -7.044 9.575 1.00 91.38 87 ASN A C 1
ATOM 655 O O . ASN A 1 87 ? 7.756 -6.796 10.030 1.00 91.38 87 ASN A O 1
ATOM 659 N N . ARG A 1 88 ? 6.494 -7.497 8.329 1.00 92.69 88 ARG A N 1
ATOM 660 C CA . ARG A 1 88 ? 7.595 -7.755 7.397 1.00 92.69 88 ARG A CA 1
ATOM 661 C C . ARG A 1 88 ? 7.147 -7.544 5.958 1.00 92.69 88 ARG A C 1
ATOM 663 O O . ARG A 1 88 ? 5.962 -7.686 5.684 1.00 92.69 88 ARG A O 1
ATOM 670 N N . ILE A 1 89 ? 8.087 -7.257 5.058 1.00 93.44 89 ILE A N 1
ATOM 671 C CA . ILE A 1 89 ? 7.790 -7.012 3.640 1.00 93.44 89 ILE A CA 1
ATOM 672 C C . ILE A 1 89 ? 7.293 -8.260 2.924 1.00 93.44 89 ILE A C 1
ATOM 674 O O . ILE A 1 89 ? 6.422 -8.168 2.082 1.00 93.44 89 ILE A O 1
ATOM 678 N N . GLN A 1 90 ? 7.744 -9.448 3.325 1.00 93.12 90 GLN A N 1
ATOM 679 C CA . GLN A 1 90 ? 7.255 -10.676 2.709 1.00 93.12 90 GLN A CA 1
ATOM 680 C C . GLN A 1 90 ? 5.812 -10.975 3.129 1.00 93.12 90 GLN A C 1
ATOM 682 O O . GLN A 1 90 ? 5.513 -11.159 4.316 1.00 93.12 90 GLN A O 1
ATOM 687 N N . SER A 1 91 ? 4.934 -11.067 2.135 1.00 92.88 91 SER A N 1
ATOM 688 C CA . SER A 1 91 ? 3.517 -11.355 2.309 1.00 92.88 91 SER A CA 1
ATOM 689 C C . SER A 1 91 ? 3.266 -12.673 3.050 1.00 92.88 91 SER A C 1
ATOM 691 O O . SER A 1 91 ? 3.789 -13.732 2.710 1.00 92.88 91 SER A O 1
ATOM 693 N N . THR A 1 92 ? 2.400 -12.636 4.066 1.00 91.56 92 THR A N 1
ATOM 694 C CA . THR A 1 92 ? 1.879 -13.851 4.723 1.00 91.56 92 THR A CA 1
ATOM 695 C C . THR A 1 92 ? 0.874 -14.565 3.821 1.00 91.56 92 THR A C 1
ATOM 697 O O . THR A 1 92 ? 0.738 -15.790 3.861 1.00 91.56 92 THR A O 1
ATOM 700 N N . LYS A 1 93 ? 0.155 -13.796 2.998 1.00 91.12 93 LYS A N 1
ATOM 701 C CA . LYS A 1 93 ? -0.768 -14.300 1.985 1.00 91.12 93 LYS A CA 1
ATOM 702 C C . LYS A 1 93 ? -0.688 -13.412 0.755 1.00 91.12 93 LYS A C 1
ATOM 704 O O . LYS A 1 93 ? -0.730 -12.202 0.896 1.00 91.12 93 LYS A O 1
ATOM 709 N N . GLN A 1 94 ? -0.645 -14.019 -0.425 1.00 91.19 94 GLN A N 1
ATOM 710 C CA . GLN A 1 94 ? -0.556 -13.308 -1.697 1.00 91.19 94 GLN A CA 1
ATOM 711 C C . GLN A 1 94 ? -1.485 -13.927 -2.740 1.00 91.19 94 GLN A C 1
ATOM 713 O O . GLN A 1 94 ? -1.741 -15.135 -2.725 1.00 91.19 94 GLN A O 1
ATOM 718 N N . VAL A 1 95 ? -2.010 -13.089 -3.630 1.00 90.62 95 VAL A N 1
ATOM 719 C CA . VAL A 1 95 ? -2.889 -13.479 -4.733 1.00 90.62 95 VAL A CA 1
ATOM 720 C C . VAL A 1 95 ? -2.354 -12.874 -6.023 1.00 90.62 95 VAL A C 1
ATOM 722 O O . VAL A 1 95 ? -2.333 -11.656 -6.182 1.00 90.62 95 VAL A O 1
ATOM 725 N N . SER A 1 96 ? -1.957 -13.743 -6.952 1.00 90.62 96 SER A N 1
ATOM 726 C CA . SER A 1 96 ? -1.621 -13.366 -8.327 1.00 90.62 96 SER A CA 1
ATOM 727 C C . SER A 1 96 ? -2.840 -12.771 -9.029 1.00 90.62 96 SER A C 1
ATOM 729 O O . SER A 1 96 ? -3.916 -13.379 -9.040 1.00 90.62 96 SER A O 1
ATOM 731 N N . LEU A 1 97 ? -2.661 -11.599 -9.635 1.00 88.94 97 LEU A N 1
ATOM 732 C CA . LEU A 1 97 ? -3.698 -10.941 -10.427 1.00 88.94 97 LEU A CA 1
ATOM 733 C C . LEU A 1 97 ? -3.686 -11.368 -11.892 1.00 88.94 97 LEU A C 1
ATOM 735 O O . LEU A 1 97 ? -4.722 -11.298 -12.556 1.00 88.94 97 LEU A O 1
ATOM 739 N N . SER A 1 98 ? -2.560 -11.906 -12.363 1.00 87.62 98 SER A N 1
ATOM 740 C CA . SER A 1 98 ? -2.444 -12.513 -13.689 1.00 87.62 98 SER A CA 1
ATOM 741 C C . SER A 1 98 ? -3.476 -13.633 -13.893 1.00 87.62 98 SER A C 1
ATOM 743 O O . SER A 1 98 ? -4.038 -13.761 -14.974 1.00 87.62 98 SER A O 1
ATOM 745 N N . ASN A 1 99 ? -3.820 -14.378 -12.833 1.00 85.56 99 ASN A N 1
ATOM 746 C CA . ASN A 1 99 ? -4.869 -15.411 -12.857 1.00 85.56 99 ASN A CA 1
ATOM 747 C C . ASN A 1 99 ? -6.295 -14.875 -13.092 1.00 85.56 99 ASN A C 1
ATOM 749 O O . ASN A 1 99 ? -7.209 -15.662 -13.331 1.00 85.56 99 ASN A O 1
ATOM 753 N N . TYR A 1 100 ? -6.497 -13.563 -12.980 1.00 84.06 100 TYR A N 1
ATOM 754 C CA . TYR A 1 100 ? -7.790 -12.896 -13.152 1.00 84.06 100 TYR A CA 1
ATOM 755 C C . TYR A 1 100 ? -7.814 -11.960 -14.368 1.00 84.06 100 TYR A C 1
ATOM 757 O O . TYR A 1 100 ? -8.761 -11.176 -14.502 1.00 84.06 100 TYR A O 1
ATOM 765 N N . ASP A 1 101 ? -6.782 -12.027 -15.219 1.00 85.50 101 ASP A N 1
ATOM 766 C CA . ASP A 1 101 ? -6.537 -11.119 -16.347 1.00 85.50 101 ASP A CA 1
ATOM 767 C C . ASP A 1 101 ? -6.451 -9.641 -15.926 1.00 85.50 101 ASP A C 1
ATOM 769 O O . ASP A 1 101 ? -6.800 -8.736 -16.684 1.00 85.50 101 ASP A O 1
ATOM 773 N N . VAL A 1 102 ? -5.991 -9.387 -14.697 1.00 84.31 102 VAL A N 1
ATOM 774 C CA . VAL A 1 102 ? -5.815 -8.040 -14.147 1.00 84.31 102 VAL A CA 1
ATOM 775 C C . VAL A 1 102 ? -4.329 -7.712 -14.115 1.00 84.31 102 VAL A C 1
ATOM 777 O O . VAL A 1 102 ? -3.528 -8.494 -13.612 1.00 84.31 102 VAL A O 1
ATOM 780 N N . ASN A 1 103 ? -3.960 -6.530 -14.608 1.00 85.19 103 ASN A N 1
ATOM 781 C CA . ASN A 1 103 ? -2.619 -5.971 -14.455 1.00 85.19 103 ASN A CA 1
ATOM 782 C C . ASN A 1 103 ? -2.718 -4.590 -13.802 1.00 85.19 103 ASN A C 1
ATOM 784 O O . ASN A 1 103 ? -3.239 -3.654 -14.412 1.00 85.19 103 ASN A O 1
ATOM 788 N N . ILE A 1 104 ? -2.194 -4.471 -12.579 1.00 83.44 104 ILE A N 1
ATOM 789 C CA . ILE A 1 104 ? -2.279 -3.253 -11.757 1.00 83.44 104 ILE A CA 1
ATOM 790 C C . ILE A 1 104 ? -1.659 -2.045 -12.473 1.00 83.44 104 ILE A C 1
ATOM 792 O O . ILE A 1 104 ? -2.190 -0.938 -12.415 1.00 83.44 104 ILE A O 1
ATOM 796 N N . SER A 1 105 ? -0.541 -2.264 -13.166 1.00 81.50 105 SER A N 1
ATOM 797 C CA . SER A 1 105 ? 0.288 -1.204 -13.749 1.00 81.50 105 SER A CA 1
ATOM 798 C C . SER A 1 105 ? -0.085 -0.829 -15.190 1.00 81.50 105 SER A C 1
ATOM 800 O O . SER A 1 105 ? 0.527 0.057 -15.792 1.00 81.50 105 SER A O 1
ATOM 802 N N . ALA A 1 106 ? -1.101 -1.487 -15.761 1.00 77.19 106 ALA A N 1
ATOM 803 C CA . ALA A 1 106 ? -1.510 -1.298 -17.153 1.00 77.19 106 ALA A CA 1
ATOM 804 C C . ALA A 1 106 ? -2.288 0.004 -17.408 1.00 77.19 106 ALA A C 1
ATOM 806 O O . ALA A 1 106 ? -2.607 0.303 -18.559 1.00 77.19 106 ALA A O 1
ATOM 807 N N . GLY A 1 107 ? -2.634 0.774 -16.369 1.00 61.88 107 GLY A N 1
ATOM 808 C CA . GLY A 1 107 ? -3.351 2.040 -16.539 1.00 61.88 107 GLY A CA 1
ATOM 809 C C . GLY A 1 107 ? -4.777 1.933 -17.073 1.00 61.88 107 GLY A C 1
ATOM 810 O O . GLY A 1 107 ? -5.367 2.941 -17.469 1.00 61.88 107 GLY A O 1
ATOM 811 N N . GLY A 1 108 ? -5.311 0.714 -17.148 1.00 61.03 108 GLY A N 1
ATOM 812 C CA . GLY A 1 108 ? -6.638 0.440 -17.676 1.00 61.03 108 GLY A CA 1
ATOM 813 C C . GLY A 1 108 ? -7.740 0.901 -16.725 1.00 61.03 108 GLY A C 1
ATOM 814 O O . GLY A 1 108 ? -7.581 0.890 -15.510 1.00 61.03 108 GLY A O 1
ATOM 815 N N . GLN A 1 109 ? -8.898 1.252 -17.284 1.00 54.38 109 GLN A N 1
ATOM 816 C CA . GLN A 1 109 ? -10.127 1.575 -16.543 1.00 54.38 109 GLN A CA 1
ATOM 817 C C . GLN A 1 109 ? -10.793 0.326 -15.916 1.00 54.38 109 GLN A C 1
ATOM 819 O O . GLN A 1 109 ? -12.013 0.310 -15.755 1.00 54.38 109 GLN A O 1
ATOM 824 N N . ASP A 1 110 ? -10.042 -0.743 -15.619 1.00 58.53 110 ASP A N 1
ATOM 825 C CA . ASP A 1 110 ? -10.608 -1.979 -15.062 1.00 58.53 110 ASP A CA 1
ATOM 826 C C . ASP A 1 110 ? -10.918 -1.770 -13.573 1.00 58.53 110 ASP A C 1
ATOM 828 O O . ASP A 1 110 ? -10.120 -2.044 -12.677 1.00 58.53 110 ASP A O 1
ATOM 832 N N . LEU A 1 111 ? -12.087 -1.183 -13.315 1.00 56.22 111 LEU A N 1
ATOM 833 C CA . LEU A 1 111 ? -12.613 -0.919 -11.982 1.00 56.22 111 LEU A CA 1
ATOM 834 C C . LEU A 1 111 ? -13.162 -2.220 -11.385 1.00 56.22 111 LEU A C 1
ATOM 836 O O . LEU A 1 111 ? -14.376 -2.427 -11.337 1.00 56.22 111 LEU A O 1
ATOM 840 N N . ARG A 1 112 ? -12.275 -3.107 -10.924 1.00 63.31 112 ARG A N 1
ATOM 841 C CA . ARG A 1 112 ? -12.678 -4.296 -10.160 1.00 63.31 112 ARG A CA 1
ATOM 842 C C . ARG A 1 112 ? -12.587 -4.027 -8.658 1.00 63.31 112 ARG A C 1
ATOM 844 O O . ARG A 1 112 ? -11.498 -3.735 -8.165 1.00 63.31 112 ARG A O 1
ATOM 851 N N . PRO A 1 113 ? -13.702 -4.121 -7.911 1.00 58.78 113 PRO A N 1
ATOM 852 C CA . PRO A 1 113 ? -13.661 -3.974 -6.465 1.00 58.78 113 PRO A CA 1
ATOM 853 C C . PRO A 1 113 ? -12.911 -5.159 -5.846 1.00 58.78 113 PRO A C 1
ATOM 855 O O . PRO A 1 113 ? -13.285 -6.314 -6.048 1.00 58.78 113 PRO A O 1
ATOM 858 N N . VAL A 1 114 ? -11.859 -4.864 -5.083 1.00 64.44 114 VAL A N 1
ATOM 859 C CA . VAL A 1 114 ? -11.156 -5.839 -4.241 1.00 64.44 114 VAL A CA 1
ATOM 860 C C . VAL A 1 114 ? -11.704 -5.707 -2.825 1.00 64.44 114 VAL A C 1
ATOM 862 O O . VAL A 1 114 ? -11.606 -4.642 -2.218 1.00 64.44 114 VAL A O 1
ATOM 865 N N . ASP A 1 115 ? -12.304 -6.779 -2.309 1.00 64.50 115 ASP A N 1
ATOM 866 C CA . ASP A 1 115 ? -12.844 -6.812 -0.950 1.00 64.50 115 ASP A CA 1
ATOM 867 C C . ASP A 1 115 ? -11.763 -7.250 0.050 1.00 64.50 115 ASP A C 1
ATOM 869 O O . ASP A 1 115 ? -11.254 -8.371 -0.001 1.00 64.50 115 ASP A O 1
ATOM 873 N N . LEU A 1 116 ? -11.412 -6.345 0.962 1.00 63.50 116 LEU A N 1
ATOM 874 C CA . LEU A 1 116 ? -10.407 -6.551 2.007 1.00 63.50 116 LEU A CA 1
ATOM 875 C C . LEU A 1 116 ? -11.037 -6.821 3.385 1.00 63.50 116 LEU A C 1
ATOM 877 O O . LEU A 1 116 ? -10.316 -6.954 4.375 1.00 63.50 116 LEU A O 1
ATOM 881 N N . SER A 1 117 ? -12.368 -6.931 3.467 1.00 61.47 117 SER A N 1
ATOM 882 C CA . SER A 1 117 ? -13.125 -7.012 4.726 1.00 61.47 117 SER A CA 1
ATOM 883 C C . SER A 1 117 ? -12.720 -8.176 5.637 1.00 61.47 117 SER A C 1
ATOM 885 O O . SER A 1 117 ? -12.828 -8.067 6.857 1.00 61.47 117 SER A O 1
ATOM 887 N N . THR A 1 118 ? -12.202 -9.273 5.081 1.00 59.50 118 THR A N 1
ATOM 888 C CA . THR A 1 118 ? -11.799 -10.463 5.847 1.00 59.50 118 THR A CA 1
ATOM 889 C C . THR A 1 118 ? -10.391 -10.402 6.443 1.00 59.50 118 THR A C 1
ATOM 891 O O . THR A 1 118 ? -10.022 -11.321 7.172 1.00 59.50 118 THR A O 1
ATOM 894 N N . TYR A 1 119 ? -9.592 -9.374 6.136 1.00 58.22 119 TYR A N 1
ATOM 895 C CA . TYR A 1 119 ? -8.159 -9.351 6.471 1.00 58.22 119 TYR A CA 1
ATOM 896 C C . TYR A 1 119 ? -7.720 -8.181 7.357 1.00 58.22 119 TYR A C 1
ATOM 898 O O . TYR A 1 119 ? -6.551 -8.122 7.733 1.00 58.22 119 TYR A O 1
ATOM 906 N N . LEU A 1 120 ? -8.624 -7.264 7.716 1.00 57.34 120 LEU A N 1
ATOM 907 C CA . LEU A 1 120 ? -8.253 -6.036 8.419 1.00 57.34 120 LEU A CA 1
ATOM 908 C C . LEU A 1 120 ? -8.597 -6.083 9.923 1.00 57.34 120 LEU A C 1
ATOM 910 O O . LEU A 1 120 ? -9.757 -6.299 10.278 1.00 57.34 120 LEU A O 1
ATOM 914 N N . PRO A 1 121 ? -7.613 -5.872 10.821 1.00 54.53 121 PRO A N 1
ATOM 915 C CA . PRO A 1 121 ? -7.836 -5.777 12.263 1.00 54.53 121 PRO A CA 1
ATOM 916 C C . PRO A 1 121 ? -8.318 -4.378 12.707 1.00 54.53 121 PRO A C 1
ATOM 918 O O . PRO A 1 121 ? -8.405 -3.433 11.924 1.00 54.53 121 PRO A O 1
ATOM 921 N N . GLN A 1 122 ? -8.644 -4.240 13.998 1.00 47.16 122 GLN A N 1
ATOM 922 C CA . GLN A 1 122 ? -9.209 -3.020 14.588 1.00 47.16 122 GLN A CA 1
ATOM 923 C C . GLN A 1 122 ? -8.211 -1.865 14.783 1.00 47.16 122 GLN A C 1
ATOM 925 O O . GLN A 1 122 ? -7.148 -2.049 15.364 1.00 47.16 122 GLN A O 1
ATOM 930 N N . LYS A 1 123 ? -8.667 -0.669 14.372 1.00 48.25 123 LYS A N 1
ATOM 931 C CA . LYS A 1 123 ? -8.213 0.713 14.657 1.00 48.25 123 LYS A CA 1
ATOM 932 C C . LYS A 1 123 ? -6.738 0.941 14.992 1.00 48.25 123 LYS A C 1
ATOM 934 O O . LYS A 1 123 ? -6.339 0.818 16.145 1.00 48.25 123 LYS A O 1
ATOM 939 N N . ILE A 1 124 ? -6.028 1.518 14.022 1.00 64.25 124 ILE A N 1
ATOM 940 C CA . ILE A 1 124 ? -4.812 2.319 14.211 1.00 64.25 124 ILE A CA 1
ATOM 941 C C . ILE A 1 124 ? -4.570 3.205 12.967 1.00 64.25 124 ILE A C 1
ATOM 943 O O . ILE A 1 124 ? -5.438 3.232 12.094 1.00 64.25 124 ILE A O 1
ATOM 947 N N . PHE A 1 125 ? -3.496 4.006 12.910 1.00 68.25 125 PHE A N 1
ATOM 948 C CA . PHE A 1 125 ? -3.276 4.987 11.832 1.00 68.25 125 PHE A CA 1
ATOM 949 C C . PHE A 1 125 ? -3.290 4.320 10.456 1.00 68.25 125 PHE A C 1
ATOM 951 O O . PHE A 1 125 ? -2.627 3.304 10.261 1.00 68.25 125 PHE A O 1
ATOM 958 N N . MET A 1 126 ? -4.036 4.911 9.517 1.00 79.56 126 MET A N 1
ATOM 959 C CA . MET A 1 126 ? -4.213 4.382 8.165 1.00 79.56 126 MET A CA 1
ATOM 960 C C . MET A 1 126 ? -3.705 5.369 7.128 1.00 79.56 126 MET A C 1
ATOM 962 O O . MET A 1 126 ? -3.946 6.574 7.241 1.00 79.56 126 MET A O 1
ATOM 966 N N . GLY A 1 127 ? -3.062 4.861 6.088 1.00 84.94 127 GLY A N 1
ATOM 967 C CA . GLY A 1 127 ? -2.582 5.691 4.994 1.00 84.94 127 GLY A CA 1
ATOM 968 C C . GLY A 1 127 ? -2.121 4.871 3.803 1.00 84.94 127 GLY A C 1
ATOM 969 O O . GLY A 1 127 ? -1.981 3.652 3.885 1.00 84.94 127 GLY A O 1
ATOM 970 N N . PHE A 1 128 ? -1.886 5.567 2.696 1.00 88.38 128 PHE A N 1
ATOM 971 C CA . PHE A 1 128 ? -1.279 4.988 1.507 1.00 88.38 128 PHE A CA 1
ATOM 972 C C . PHE A 1 128 ? 0.179 5.394 1.429 1.00 88.38 128 PHE A C 1
ATOM 974 O O . PHE A 1 128 ? 0.513 6.568 1.600 1.00 88.38 128 PHE A O 1
ATOM 981 N N . PHE A 1 129 ? 1.018 4.427 1.102 1.00 89.25 129 PHE A N 1
ATOM 982 C CA . PHE A 1 129 ? 2.423 4.635 0.826 1.00 89.25 129 PHE A CA 1
ATOM 983 C C . PHE A 1 129 ? 2.697 4.072 -0.560 1.00 89.25 129 PHE A C 1
ATOM 985 O O . PHE A 1 129 ? 2.442 2.904 -0.827 1.00 89.25 129 PHE A O 1
ATOM 992 N N . GLY A 1 130 ? 3.139 4.937 -1.467 1.00 87.88 130 GLY A N 1
ATOM 993 C CA . GLY A 1 130 ? 3.579 4.548 -2.799 1.00 87.88 130 GLY A CA 1
ATOM 994 C C . GLY A 1 130 ? 5.077 4.744 -2.886 1.00 87.88 130 GLY A C 1
ATOM 995 O O . GLY A 1 130 ? 5.598 5.750 -2.394 1.00 87.88 130 GLY A O 1
ATOM 996 N N . SER A 1 131 ? 5.770 3.807 -3.516 1.00 89.25 131 SER A N 1
ATOM 997 C CA . SER A 1 131 ? 7.192 3.973 -3.767 1.00 89.25 131 SER A CA 1
ATOM 998 C C . SER A 1 131 ? 7.558 3.601 -5.178 1.00 89.25 131 SER A C 1
ATOM 1000 O O . SER A 1 131 ? 6.836 2.894 -5.869 1.00 89.25 131 SER A O 1
ATOM 1002 N N . THR A 1 132 ? 8.694 4.127 -5.603 1.00 87.81 132 THR A N 1
ATOM 1003 C CA . THR A 1 132 ? 9.239 3.840 -6.913 1.00 87.81 132 THR A CA 1
ATOM 1004 C C . THR A 1 132 ? 10.747 3.686 -6.841 1.00 87.81 132 THR A C 1
ATOM 1006 O O . THR A 1 132 ? 11.366 4.017 -5.826 1.00 87.81 132 THR A O 1
ATOM 1009 N N . SER A 1 133 ? 11.325 3.142 -7.903 1.00 84.56 133 SER A N 1
ATOM 1010 C CA . SER A 1 133 ? 12.741 2.803 -7.997 1.00 84.56 133 SER A CA 1
ATOM 1011 C C . SER A 1 133 ? 13.352 3.477 -9.230 1.00 84.56 133 SER A C 1
ATOM 1013 O O . SER A 1 133 ? 12.887 4.520 -9.688 1.00 84.56 133 SER A O 1
ATOM 1015 N N . ASN A 1 134 ? 14.426 2.911 -9.773 1.00 84.69 134 ASN A N 1
ATOM 1016 C CA . ASN A 1 134 ? 14.990 3.306 -11.063 1.00 84.69 134 ASN A CA 1
ATOM 1017 C C . ASN A 1 134 ? 14.003 3.126 -12.236 1.00 84.69 134 ASN A C 1
ATOM 1019 O O . ASN A 1 134 ? 14.138 3.791 -13.261 1.00 84.69 134 ASN A O 1
ATOM 1023 N N . GLU A 1 135 ? 13.030 2.233 -12.080 1.00 86.38 135 GLU A N 1
ATOM 1024 C CA . GLU A 1 135 ? 11.883 2.054 -12.962 1.00 86.38 135 GLU A CA 1
ATOM 1025 C C . GLU A 1 135 ? 10.687 2.774 -12.335 1.00 86.38 135 GLU A C 1
ATOM 1027 O O . GLU A 1 135 ? 10.279 2.460 -11.218 1.00 86.38 135 GLU A O 1
ATOM 1032 N N . ALA A 1 136 ? 10.187 3.790 -13.037 1.00 88.25 136 ALA A N 1
ATOM 1033 C CA . ALA A 1 136 ? 9.263 4.763 -12.486 1.00 88.25 136 ALA A CA 1
ATOM 1034 C C . ALA A 1 136 ? 7.803 4.399 -12.765 1.00 88.25 136 ALA A C 1
ATOM 1036 O O . ALA A 1 136 ? 7.430 4.054 -13.893 1.00 88.25 136 ALA A O 1
ATOM 1037 N N . GLU A 1 137 ? 6.950 4.593 -11.764 1.00 90.00 137 GLU A N 1
ATOM 1038 C CA . GLU A 1 137 ? 5.498 4.539 -11.906 1.00 90.00 137 GLU A CA 1
ATOM 1039 C C . GLU A 1 137 ? 4.816 5.700 -11.175 1.00 90.00 137 GLU A C 1
ATOM 1041 O O . GLU A 1 137 ? 5.345 6.292 -10.232 1.00 90.00 137 GLU A O 1
ATOM 1046 N N . LEU A 1 138 ? 3.615 6.039 -11.631 1.00 89.69 138 LEU A N 1
ATOM 1047 C CA . LEU A 1 138 ? 2.753 7.008 -10.979 1.00 89.69 138 LEU A CA 1
ATOM 1048 C C . LEU A 1 138 ? 1.731 6.270 -10.115 1.00 89.69 138 LEU A C 1
ATOM 1050 O O . LEU A 1 138 ? 0.874 5.571 -10.648 1.00 89.69 138 LEU A O 1
ATOM 1054 N N . ASN A 1 139 ? 1.777 6.517 -8.808 1.00 89.56 139 ASN A N 1
ATOM 1055 C CA . ASN A 1 139 ? 0.893 5.925 -7.807 1.00 89.56 139 ASN A CA 1
ATOM 1056 C C . ASN A 1 139 ? -0.168 6.935 -7.348 1.00 89.56 139 ASN A C 1
ATOM 1058 O O . ASN A 1 139 ? 0.124 7.852 -6.582 1.00 89.56 139 ASN A O 1
ATOM 1062 N N . CYS A 1 140 ? -1.405 6.806 -7.842 1.00 89.06 140 CYS A N 1
ATOM 1063 C CA . CYS A 1 140 ? -2.492 7.746 -7.546 1.00 89.06 140 CYS A CA 1
ATOM 1064 C C . CYS A 1 140 ? -3.648 7.091 -6.785 1.00 89.06 140 CYS A C 1
ATOM 1066 O O . CYS A 1 140 ? -4.295 6.186 -7.306 1.00 89.06 140 CYS A O 1
ATOM 1068 N N . VAL A 1 141 ? -4.013 7.654 -5.632 1.00 88.31 141 VAL A N 1
ATOM 1069 C CA . VAL A 1 141 ? -5.297 7.380 -4.968 1.00 88.31 141 VAL A CA 1
ATOM 1070 C C . VAL A 1 141 ? -6.349 8.326 -5.552 1.00 88.31 141 VAL A C 1
ATOM 1072 O O . VAL A 1 141 ? -6.258 9.541 -5.385 1.00 88.31 141 VAL A O 1
ATOM 1075 N N . LYS A 1 142 ? -7.327 7.797 -6.293 1.00 86.75 142 LYS A N 1
ATOM 1076 C CA . LYS A 1 142 ? -8.369 8.589 -6.975 1.00 86.75 142 LYS A CA 1
ATOM 1077 C C . LYS A 1 142 ? -9.568 8.889 -6.084 1.00 86.75 142 LYS A C 1
ATOM 1079 O O . LYS A 1 142 ? -10.162 9.956 -6.194 1.00 86.75 142 LYS A O 1
ATOM 1084 N N . SER A 1 143 ? -9.910 7.959 -5.203 1.00 84.81 143 SER A N 1
ATOM 1085 C CA . SER A 1 143 ? -10.956 8.137 -4.200 1.00 84.81 143 SER A CA 1
ATOM 1086 C C . SER A 1 143 ? -10.673 7.264 -2.991 1.00 84.81 143 SER A C 1
ATOM 1088 O O . SER A 1 143 ? -10.083 6.192 -3.126 1.00 84.81 143 SER A O 1
ATOM 1090 N N . TRP A 1 144 ? -11.151 7.704 -1.833 1.00 83.69 144 TRP A N 1
ATOM 1091 C CA . TRP A 1 144 ? -11.035 6.984 -0.574 1.00 83.69 144 TRP A CA 1
ATOM 1092 C C . TRP A 1 144 ? -12.302 7.194 0.249 1.00 83.69 144 TRP A C 1
ATOM 1094 O O . TRP A 1 144 ? -12.759 8.326 0.411 1.00 83.69 144 TRP A O 1
ATOM 1104 N N . ALA A 1 145 ? -12.884 6.103 0.730 1.00 81.31 145 ALA A N 1
ATOM 1105 C CA . ALA A 1 145 ? -14.090 6.090 1.536 1.00 81.31 145 ALA A CA 1
ATOM 1106 C C . ALA A 1 145 ? -13.975 5.046 2.650 1.00 81.31 145 ALA A C 1
ATOM 1108 O O . ALA A 1 145 ? -13.287 4.033 2.514 1.00 81.31 145 ALA A O 1
ATOM 1109 N N . PHE A 1 146 ? -14.694 5.292 3.740 1.00 74.38 146 PHE A N 1
ATOM 1110 C CA . PHE A 1 146 ? -14.778 4.389 4.878 1.00 74.38 146 PHE A CA 1
ATOM 1111 C C . PHE A 1 146 ? -16.230 4.185 5.268 1.00 74.38 146 PHE A C 1
ATOM 1113 O O . PHE A 1 146 ? -16.990 5.150 5.371 1.00 74.38 146 PHE A O 1
ATOM 1120 N N . SER A 1 147 ? -16.592 2.934 5.524 1.00 69.56 147 SER A N 1
ATOM 1121 C CA . SER A 1 147 ? -17.849 2.594 6.180 1.00 69.56 147 SER A CA 1
ATOM 1122 C C . SER A 1 147 ? -17.548 1.951 7.527 1.00 69.56 147 SER A C 1
ATOM 1124 O O . SER A 1 147 ? -16.714 1.050 7.598 1.00 69.56 147 SER A O 1
ATOM 1126 N N . ASP A 1 148 ? -18.192 2.445 8.582 1.00 64.75 148 ASP A N 1
ATOM 1127 C CA . ASP A 1 148 ? -18.149 1.842 9.913 1.00 64.75 148 ASP A CA 1
ATOM 1128 C C . ASP A 1 148 ? -19.452 1.075 10.130 1.00 64.75 148 ASP A C 1
ATOM 1130 O O . ASP A 1 148 ? -20.544 1.646 10.029 1.00 64.75 148 ASP A O 1
ATOM 1134 N N . THR A 1 149 ? -19.346 -0.219 10.410 1.00 60.84 149 THR A N 1
ATOM 1135 C CA . THR A 1 149 ? -20.494 -1.027 10.826 1.00 60.84 149 THR A CA 1
ATOM 1136 C C . THR A 1 149 ? -20.359 -1.330 12.310 1.00 60.84 149 THR A C 1
ATOM 1138 O O . THR A 1 149 ? -19.565 -2.183 12.705 1.00 60.84 149 THR A O 1
ATOM 1141 N N . ASP A 1 150 ? -21.143 -0.632 13.134 1.00 54.97 150 ASP A N 1
ATOM 1142 C CA . ASP A 1 150 ? -21.268 -0.935 14.560 1.00 54.97 150 ASP A CA 1
ATOM 1143 C C . ASP A 1 150 ? -21.929 -2.311 14.736 1.00 54.97 150 ASP A C 1
ATOM 1145 O O . ASP A 1 150 ? -23.107 -2.501 14.420 1.00 54.97 150 ASP A O 1
ATOM 1149 N N . ILE A 1 151 ? -21.163 -3.274 15.252 1.00 56.00 151 ILE A N 1
ATOM 1150 C CA . ILE A 1 151 ? -21.675 -4.556 15.731 1.00 56.00 151 ILE A CA 1
ATOM 1151 C C . ILE A 1 151 ? -21.321 -4.685 17.219 1.00 56.00 151 ILE A C 1
ATOM 1153 O O . ILE A 1 151 ? -20.443 -5.448 17.614 1.00 56.00 151 ILE A O 1
ATOM 1157 N N . GLY A 1 152 ? -22.044 -3.957 18.073 1.00 44.75 152 GLY A N 1
ATOM 1158 C CA . GLY A 1 152 ? -22.424 -4.479 19.386 1.00 44.75 152 GLY A CA 1
ATOM 1159 C C . GLY A 1 152 ? -22.177 -3.578 20.591 1.00 44.75 152 GLY A C 1
ATOM 1160 O O . GLY A 1 152 ? -21.159 -3.676 21.266 1.00 44.75 152 GLY A O 1
ATOM 1161 N N . GLY A 1 153 ? -23.225 -2.857 20.990 1.00 45.16 153 GLY A N 1
ATOM 1162 C CA . GLY A 1 153 ? -23.428 -2.388 22.358 1.00 45.16 153 GLY A CA 1
ATOM 1163 C C . GLY A 1 153 ? -24.823 -1.790 22.508 1.00 45.16 153 GLY A C 1
ATOM 1164 O O . GLY A 1 153 ? -25.117 -0.758 21.917 1.00 45.16 153 GLY A O 1
ATOM 1165 N N . ASN A 1 154 ? -25.703 -2.439 23.277 1.00 53.31 154 ASN A N 1
ATOM 1166 C CA . ASN A 1 154 ? -27.086 -2.018 23.551 1.00 53.31 154 ASN A CA 1
ATOM 1167 C C . ASN A 1 154 ? -27.166 -0.634 24.244 1.00 53.31 154 ASN A C 1
ATOM 1169 O O . ASN A 1 154 ? -27.534 -0.531 25.410 1.00 53.31 154 ASN A O 1
ATOM 1173 N N . GLY A 1 155 ? -26.908 0.458 23.524 1.00 53.53 155 GLY A N 1
ATOM 1174 C CA . GLY A 1 155 ? -27.051 1.831 24.022 1.00 53.53 155 GLY A CA 1
ATOM 1175 C C . GLY A 1 155 ? -28.504 2.300 24.177 1.00 53.53 155 GLY A C 1
ATOM 1176 O O . GLY A 1 155 ? -28.747 3.450 24.523 1.00 53.53 155 GLY A O 1
ATOM 1177 N N . LYS A 1 156 ? -29.491 1.432 23.907 1.00 55.53 156 LYS A N 1
ATOM 1178 C CA . LYS A 1 156 ? -30.917 1.804 23.800 1.00 55.53 156 LYS A CA 1
ATOM 1179 C C . LYS A 1 156 ? -31.819 1.165 24.866 1.00 55.53 156 LYS A C 1
ATOM 1181 O O . LYS A 1 156 ? -32.999 1.485 24.938 1.00 55.53 156 LYS A O 1
ATOM 1186 N N . GLN A 1 157 ? -31.286 0.282 25.715 1.00 57.69 157 GLN A N 1
ATOM 1187 C CA . GLN A 1 157 ? -32.083 -0.460 26.706 1.00 57.69 157 GLN A CA 1
ATOM 1188 C C . GLN A 1 157 ? -32.376 0.330 27.998 1.00 57.69 157 GLN A C 1
ATOM 1190 O O . GLN A 1 157 ? -33.239 -0.091 28.762 1.00 57.69 157 GLN A O 1
ATOM 1195 N N . LEU A 1 158 ? -31.746 1.492 28.250 1.00 59.56 158 LEU A N 1
ATOM 1196 C CA . LEU A 1 158 ? -32.054 2.305 29.446 1.00 59.56 158 LEU A CA 1
ATOM 1197 C C . LEU A 1 158 ? -33.528 2.737 29.511 1.00 59.56 158 LEU A C 1
ATOM 1199 O O . LEU A 1 158 ? -34.119 2.739 30.587 1.00 59.56 158 LEU A O 1
ATOM 1203 N N . TRP A 1 159 ? -34.142 3.047 28.366 1.00 69.94 159 TRP A N 1
ATOM 1204 C CA . TRP A 1 159 ? -35.561 3.411 28.303 1.00 69.94 159 TRP A CA 1
ATOM 1205 C C . TRP A 1 159 ? -36.486 2.267 28.744 1.00 69.94 159 TRP A C 1
ATOM 1207 O O . TRP A 1 159 ? -37.528 2.525 29.344 1.00 69.94 159 TRP A O 1
ATOM 1217 N N . VAL A 1 160 ? -36.095 1.007 28.523 1.00 71.19 160 VAL A N 1
ATOM 1218 C CA . VAL A 1 160 ? -36.881 -0.168 28.940 1.00 71.19 160 VAL A CA 1
ATOM 1219 C C . VAL A 1 160 ? -36.954 -0.249 30.468 1.00 71.19 160 VAL A C 1
ATOM 1221 O O . VAL A 1 160 ? -38.036 -0.436 31.024 1.00 71.19 160 VAL A O 1
ATOM 1224 N N . TRP A 1 161 ? -35.836 -0.006 31.157 1.00 69.25 161 TRP A N 1
ATOM 1225 C CA . TRP A 1 161 ? -35.770 -0.009 32.623 1.00 69.25 161 TRP A CA 1
ATOM 1226 C C . TRP A 1 161 ? -36.521 1.155 33.282 1.00 69.25 161 TRP A C 1
ATOM 1228 O O . TRP A 1 161 ? -36.884 1.044 34.449 1.00 69.25 161 TRP A O 1
ATOM 1238 N N . ILE A 1 162 ? -36.797 2.239 32.549 1.00 78.81 162 ILE A N 1
ATOM 1239 C CA . ILE A 1 162 ? -37.599 3.375 33.037 1.00 78.81 162 ILE A CA 1
ATOM 1240 C C . ILE A 1 162 ? -39.093 3.152 32.765 1.00 78.81 162 ILE A C 1
ATOM 1242 O O . ILE A 1 162 ? -39.925 3.391 33.640 1.00 78.81 162 ILE A O 1
ATOM 1246 N N . MET A 1 163 ? -39.457 2.659 31.579 1.00 78.75 163 MET A N 1
ATOM 1247 C CA . MET A 1 163 ? -40.866 2.525 31.189 1.00 78.75 163 MET A CA 1
ATOM 1248 C C . MET A 1 163 ? -41.583 1.378 31.906 1.00 78.75 163 MET A C 1
ATOM 1250 O O . MET A 1 163 ? -42.770 1.500 32.209 1.00 78.75 163 MET A O 1
ATOM 1254 N N . VAL A 1 164 ? -40.884 0.283 32.223 1.00 84.81 164 VAL A N 1
ATOM 1255 C CA . VAL A 1 164 ? -41.496 -0.878 32.892 1.00 84.81 164 VAL A CA 1
ATOM 1256 C C . VAL A 1 164 ? -41.981 -0.546 34.318 1.00 84.81 164 VAL A C 1
ATOM 1258 O O . VAL A 1 164 ? -43.150 -0.823 34.612 1.00 84.81 164 VAL A O 1
ATOM 1261 N N . PRO A 1 165 ? -41.188 0.099 35.203 1.00 84.56 165 PRO A N 1
ATOM 1262 C CA . PRO A 1 165 ? -41.667 0.527 36.520 1.00 84.56 165 PRO A CA 1
ATOM 1263 C C . PRO A 1 165 ? -42.804 1.552 36.452 1.00 84.56 165 PRO A C 1
ATOM 1265 O O . PRO A 1 165 ? -43.772 1.440 37.204 1.00 84.56 165 PRO A O 1
ATOM 1268 N N . VAL A 1 166 ? -42.725 2.519 35.531 1.00 90.06 166 VAL A N 1
ATOM 1269 C CA . VAL A 1 166 ? -43.745 3.571 35.375 1.00 90.06 166 VAL A CA 1
ATOM 1270 C C . VAL A 1 166 ? -45.086 2.979 34.938 1.00 90.06 166 VAL A C 1
ATOM 1272 O O . VAL A 1 166 ? -46.119 3.287 35.534 1.00 90.06 166 VAL A O 1
ATOM 1275 N N . ALA A 1 167 ? -45.080 2.074 33.954 1.00 90.38 167 ALA A N 1
ATOM 1276 C CA . ALA A 1 167 ? -46.288 1.376 33.523 1.00 90.38 167 ALA A CA 1
ATOM 1277 C C . ALA A 1 167 ? -46.871 0.498 34.644 1.00 90.38 167 ALA A C 1
ATOM 1279 O O . ALA A 1 167 ? -48.081 0.506 34.872 1.00 90.38 167 ALA A O 1
ATOM 1280 N N . SER A 1 168 ? -46.014 -0.203 35.391 1.00 89.56 168 SER A N 1
ATOM 1281 C CA . SER A 1 168 ? -46.433 -1.054 36.513 1.00 89.56 168 SER A CA 1
ATOM 1282 C C . SER A 1 168 ? -47.105 -0.243 37.627 1.00 89.56 168 SER A C 1
ATOM 1284 O O . SER A 1 168 ? -48.158 -0.636 38.133 1.00 89.56 168 SER A O 1
ATOM 1286 N N . LEU A 1 169 ? -46.544 0.922 37.971 1.00 92.81 169 LEU A N 1
ATOM 1287 C CA . LEU A 1 169 ? -47.121 1.823 38.967 1.00 92.81 169 LEU A CA 1
ATOM 1288 C C . LEU A 1 169 ? -48.461 2.402 38.491 1.00 92.81 169 LEU A C 1
ATOM 1290 O O . LEU A 1 169 ? -49.423 2.424 39.257 1.00 92.81 169 LEU A O 1
ATOM 1294 N N . GLY A 1 170 ? -48.554 2.800 37.218 1.00 92.25 170 GLY A N 1
ATOM 1295 C CA . GLY A 1 170 ? -49.799 3.289 36.620 1.00 92.25 170 GLY A CA 1
ATOM 1296 C C . GLY A 1 170 ? -50.929 2.254 36.662 1.00 92.25 170 GLY A C 1
ATOM 1297 O O . GLY A 1 170 ? -52.058 2.586 37.025 1.00 92.25 170 GLY A O 1
ATOM 1298 N N . ILE A 1 171 ? -50.623 0.984 36.372 1.00 94.56 171 ILE A N 1
ATOM 1299 C CA . ILE A 1 171 ? -51.596 -0.116 36.446 1.00 94.56 171 ILE A CA 1
ATOM 1300 C C . ILE A 1 171 ? -52.052 -0.345 37.892 1.00 94.56 171 ILE A C 1
ATOM 1302 O O . ILE A 1 171 ? -53.253 -0.455 38.136 1.00 94.56 171 ILE A O 1
ATOM 1306 N N . LEU A 1 172 ? -51.132 -0.372 38.861 1.00 94.56 172 LEU A N 1
ATOM 1307 C CA . LEU A 1 172 ? -51.473 -0.556 40.278 1.00 94.56 172 LEU A CA 1
ATOM 1308 C C . LEU A 1 172 ? -52.382 0.562 40.801 1.00 94.56 172 LEU A C 1
ATOM 1310 O O . LEU A 1 172 ? -53.385 0.283 41.462 1.00 94.56 172 LEU A O 1
ATOM 1314 N N . VAL A 1 173 ? -52.075 1.814 40.457 1.00 95.19 173 VAL A N 1
ATOM 1315 C CA . VAL A 1 173 ? -52.904 2.974 40.814 1.00 95.19 173 VAL A CA 1
ATOM 1316 C C .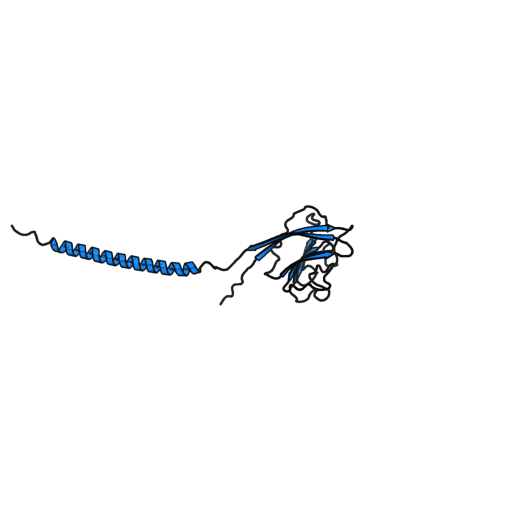 VAL A 1 173 ? -54.278 2.881 40.149 1.00 95.19 173 VAL A C 1
ATOM 1318 O O . VAL A 1 173 ? -55.295 3.059 40.818 1.00 95.19 173 VAL A O 1
ATOM 1321 N N . GLY A 1 174 ? -54.339 2.529 38.862 1.00 93.50 174 GLY A N 1
ATOM 1322 C CA . GLY A 1 174 ? -55.601 2.352 38.140 1.00 93.50 174 GLY A CA 1
ATOM 1323 C C . GLY A 1 174 ? -56.485 1.249 38.732 1.00 93.50 174 GLY A C 1
ATOM 1324 O O . GLY A 1 174 ? -57.688 1.448 38.917 1.00 93.50 174 GLY A O 1
ATOM 1325 N N . VAL A 1 175 ? -55.898 0.105 39.099 1.00 95.38 175 VAL A N 1
ATOM 1326 C CA . VAL A 1 175 ? -56.609 -0.993 39.772 1.00 95.38 175 VAL A CA 1
ATOM 1327 C C . VAL A 1 175 ? -57.112 -0.548 41.145 1.00 95.38 175 VAL A C 1
ATOM 1329 O O . VAL A 1 175 ? -58.277 -0.788 41.460 1.00 95.38 175 VAL A O 1
ATOM 1332 N N . ALA A 1 176 ? -56.291 0.142 41.940 1.00 93.19 176 ALA A N 1
ATOM 1333 C CA . ALA A 1 176 ? -56.697 0.653 43.247 1.00 93.19 176 ALA A CA 1
ATOM 1334 C C . ALA A 1 176 ? -57.877 1.632 43.138 1.00 93.19 176 ALA A C 1
ATOM 1336 O O . ALA A 1 176 ? -58.874 1.467 43.842 1.00 93.19 176 ALA A O 1
ATOM 1337 N N . ILE A 1 177 ? -57.819 2.587 42.203 1.00 94.12 177 ILE A N 1
ATOM 1338 C CA . ILE A 1 177 ? -58.918 3.526 41.933 1.00 94.12 177 ILE A CA 1
ATOM 1339 C C . ILE A 1 177 ? -60.177 2.764 41.509 1.00 94.12 177 ILE A C 1
ATOM 1341 O O . ILE A 1 177 ? -61.248 3.001 42.062 1.00 94.12 177 ILE A O 1
ATOM 1345 N N . CYS A 1 178 ? -60.067 1.804 40.588 1.00 93.00 178 CYS A N 1
ATOM 1346 C CA . CYS A 1 178 ? -61.203 0.999 40.137 1.00 93.00 178 CYS A CA 1
ATOM 1347 C C . CYS A 1 178 ? -61.850 0.214 41.291 1.00 93.00 178 CYS A C 1
ATOM 1349 O O . CYS A 1 178 ? -63.076 0.186 41.417 1.00 93.00 178 CYS A O 1
ATOM 1351 N N . LEU A 1 179 ? -61.047 -0.385 42.174 1.00 92.69 179 LEU A N 1
ATOM 1352 C CA . LEU A 1 179 ? -61.542 -1.092 43.355 1.00 92.69 179 LEU A CA 1
ATOM 1353 C C . LEU A 1 179 ? -62.210 -0.141 44.358 1.00 92.69 179 LEU A C 1
ATOM 1355 O O . LEU A 1 179 ? -63.265 -0.484 44.896 1.00 92.69 179 LEU A O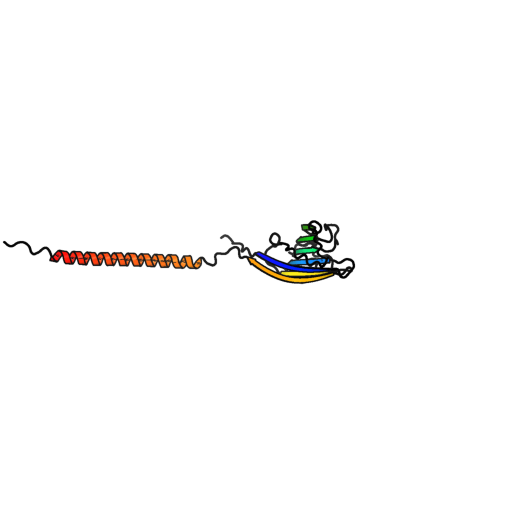 1
ATOM 1359 N N . CYS A 1 180 ? -61.655 1.055 44.573 1.00 87.94 180 CYS A N 1
ATOM 1360 C CA . CYS A 1 180 ? -62.266 2.091 45.407 1.00 87.94 180 CYS A CA 1
ATOM 1361 C C . CYS A 1 180 ? -63.610 2.557 44.834 1.00 87.94 180 CYS A C 1
ATOM 1363 O O . CYS A 1 180 ? -64.609 2.559 45.551 1.00 87.94 180 CYS A O 1
ATOM 1365 N N . LEU A 1 181 ? -63.675 2.855 43.534 1.00 88.75 181 LEU A N 1
ATOM 1366 C CA . LEU A 1 181 ? -64.914 3.257 42.861 1.00 88.75 181 LEU A CA 1
ATOM 1367 C C . LEU A 1 181 ? -65.967 2.141 42.897 1.00 88.75 181 LEU A C 1
ATOM 1369 O O . LEU A 1 181 ? -67.137 2.406 43.166 1.00 88.75 181 LEU A O 1
ATOM 1373 N N . ARG A 1 182 ? -65.564 0.876 42.713 1.00 89.06 182 ARG A N 1
ATOM 1374 C CA . ARG A 1 182 ? -66.465 -0.280 42.864 1.00 89.06 182 ARG A CA 1
ATOM 1375 C C . ARG A 1 182 ? -66.993 -0.432 44.289 1.00 89.06 182 ARG A C 1
ATOM 1377 O O . ARG A 1 182 ? -68.146 -0.827 44.452 1.00 89.06 182 ARG A O 1
ATOM 1384 N N . ARG A 1 183 ? -66.185 -0.139 45.315 1.00 84.75 183 ARG A N 1
ATOM 1385 C CA . ARG A 1 183 ? -66.637 -0.153 46.717 1.00 84.75 183 ARG A CA 1
ATOM 1386 C C . ARG A 1 183 ? -67.654 0.952 46.991 1.00 84.75 183 ARG A C 1
ATOM 1388 O O . ARG A 1 183 ? -68.713 0.642 47.526 1.00 84.75 183 ARG A O 1
ATOM 1395 N N . VAL A 1 184 ? -67.379 2.184 46.559 1.00 83.25 184 VAL A N 1
ATOM 1396 C CA . VAL A 1 184 ? -68.293 3.331 46.729 1.00 83.25 184 VAL A CA 1
ATOM 1397 C C . VAL A 1 184 ? -69.618 3.091 46.002 1.00 83.25 184 VAL A C 1
ATOM 1399 O O . VAL A 1 184 ? -70.683 3.233 46.590 1.00 83.25 184 VAL A O 1
ATOM 1402 N N . TYR A 1 185 ? -69.571 2.612 44.756 1.00 77.25 185 TYR A N 1
ATOM 1403 C CA . TYR A 1 185 ? -70.782 2.287 43.998 1.00 77.25 185 TYR A CA 1
ATOM 1404 C C . TYR A 1 185 ? -71.616 1.168 44.649 1.00 77.25 185 TYR A C 1
ATOM 1406 O O . TYR A 1 185 ? -72.848 1.185 44.612 1.00 77.25 185 TYR A O 1
ATOM 1414 N N . LYS A 1 186 ? -70.958 0.178 45.267 1.00 77.12 186 LYS A N 1
ATOM 1415 C CA . LYS A 1 186 ? -71.646 -0.899 45.988 1.00 77.12 186 LYS A CA 1
ATOM 1416 C C . LYS A 1 186 ? -72.313 -0.383 47.272 1.00 77.12 186 LYS A C 1
ATOM 1418 O O . LYS A 1 186 ? -73.447 -0.773 47.532 1.00 77.12 186 LYS A O 1
ATOM 1423 N N . GLU A 1 187 ? -71.653 0.491 48.033 1.00 71.19 187 GLU A N 1
ATOM 1424 C CA . GLU A 1 187 ? -72.207 1.148 49.234 1.00 71.19 187 GLU A CA 1
ATOM 1425 C C . GLU A 1 187 ? -73.463 1.978 48.909 1.00 71.19 187 GLU A C 1
ATOM 1427 O O . GLU A 1 187 ? -74.496 1.807 49.556 1.00 71.19 187 GLU A O 1
ATOM 1432 N N . GLU A 1 188 ? -73.427 2.782 47.842 1.00 66.44 188 GLU A N 1
ATOM 1433 C CA . GLU A 1 188 ? -74.571 3.574 47.352 1.00 66.44 188 GLU A CA 1
ATOM 1434 C C . GLU A 1 188 ? -75.782 2.685 46.999 1.00 66.44 188 GLU A C 1
ATOM 1436 O O . GLU A 1 188 ? -76.917 2.959 47.399 1.00 66.44 188 GLU A O 1
ATOM 1441 N N . ARG A 1 189 ? -75.551 1.544 46.328 1.00 64.06 189 ARG A N 1
ATOM 1442 C CA . ARG A 1 189 ? -76.606 0.561 46.008 1.00 64.06 189 ARG A CA 1
ATOM 1443 C C . ARG A 1 189 ? -77.212 -0.089 47.257 1.00 64.06 189 ARG A C 1
ATOM 1445 O O . ARG A 1 189 ? -78.417 -0.353 47.276 1.00 64.06 189 ARG A O 1
ATOM 1452 N N . PHE A 1 190 ? -76.407 -0.371 48.284 1.00 60.34 190 PHE A N 1
ATOM 1453 C CA . PHE A 1 190 ? -76.882 -0.917 49.564 1.00 60.34 190 PHE A CA 1
ATOM 1454 C C . PHE A 1 190 ? -77.614 0.122 50.428 1.00 60.34 190 PHE A C 1
ATOM 1456 O O . PHE A 1 190 ? -78.570 -0.233 51.118 1.00 60.34 190 PHE A O 1
ATOM 1463 N N . SER A 1 191 ? -77.217 1.395 50.367 1.00 62.06 191 SER A N 1
ATOM 1464 C CA . SER A 1 191 ? -77.921 2.499 51.031 1.00 62.06 191 SER A CA 1
ATOM 1465 C C . SER A 1 191 ? -79.292 2.755 50.384 1.00 62.06 191 SER A C 1
ATOM 1467 O O . SER A 1 191 ? -80.308 2.826 51.076 1.00 62.06 191 SER A O 1
ATOM 1469 N N . GLY A 1 192 ? -79.360 2.743 49.046 1.00 58.28 192 GLY A N 1
ATOM 1470 C CA . GLY A 1 192 ? -80.615 2.896 48.299 1.00 58.28 192 GLY A CA 1
ATOM 1471 C C . GLY A 1 192 ? -81.597 1.723 48.442 1.00 58.28 192 GLY A C 1
ATOM 1472 O O . GLY A 1 192 ? -82.807 1.926 48.379 1.00 58.28 192 GLY A O 1
ATOM 1473 N N . SER A 1 193 ? -81.117 0.499 48.696 1.00 55.09 193 SER A N 1
ATOM 1474 C CA . SER A 1 193 ? -81.995 -0.671 48.889 1.00 55.09 193 SER A CA 1
ATOM 1475 C C . SER A 1 193 ? -82.557 -0.801 50.309 1.00 55.09 193 SER A C 1
ATOM 1477 O O . SER A 1 193 ? -83.590 -1.441 50.489 1.00 55.09 193 SER A O 1
ATOM 1479 N N . ARG A 1 194 ? -81.964 -0.139 51.312 1.00 52.47 194 ARG A N 1
ATOM 1480 C CA . ARG A 1 194 ? -82.469 -0.139 52.699 1.00 52.47 194 ARG A CA 1
ATOM 1481 C C . ARG A 1 194 ? -83.663 0.809 52.907 1.00 52.47 194 ARG A C 1
ATOM 1483 O O . ARG A 1 194 ? -84.366 0.685 53.902 1.00 52.47 194 ARG A O 1
ATOM 1490 N N . CYS A 1 195 ? -83.930 1.704 51.951 1.00 55.03 195 CYS A N 1
ATOM 1491 C CA . CYS A 1 195 ? -85.080 2.616 51.976 1.00 55.03 195 CYS A CA 1
ATOM 1492 C C . CYS A 1 195 ? -86.338 2.052 51.275 1.00 55.03 195 CYS A C 1
ATOM 1494 O O . CYS A 1 195 ? -87.424 2.603 51.428 1.00 55.03 195 CYS A O 1
ATOM 1496 N N . SER A 1 196 ? -86.232 0.937 50.535 1.00 55.69 196 SER A N 1
ATOM 1497 C CA . SER A 1 196 ? -87.363 0.368 49.776 1.00 55.69 196 SER A CA 1
ATOM 1498 C C . SER A 1 196 ? -88.134 -0.740 50.511 1.00 55.69 196 SER A C 1
ATOM 1500 O O . SER A 1 196 ? -89.155 -1.196 50.005 1.00 55.69 196 SER A O 1
ATOM 1502 N N . THR A 1 197 ? -87.688 -1.176 51.693 1.00 54.69 197 THR A N 1
ATOM 1503 C CA . THR A 1 197 ? -88.254 -2.339 52.414 1.00 54.69 197 THR A CA 1
ATOM 1504 C C . THR A 1 197 ? -89.112 -1.966 53.628 1.00 54.69 197 THR A C 1
ATOM 1506 O O . THR A 1 197 ? -89.206 -2.728 54.584 1.00 54.69 197 THR A O 1
ATOM 1509 N N . SER A 1 198 ? -89.754 -0.794 53.615 1.00 53.34 198 SER A N 1
ATOM 1510 C CA . SER A 1 198 ? -90.736 -0.403 54.640 1.00 53.34 198 SER A CA 1
ATOM 1511 C C . SER A 1 198 ? -91.923 0.333 54.019 1.00 53.34 198 SER A C 1
ATOM 1513 O O . SER A 1 198 ? -92.155 1.513 54.278 1.00 53.34 198 SER A O 1
ATOM 1515 N N . ARG A 1 199 ? -92.662 -0.339 53.126 1.00 57.50 199 ARG A N 1
ATOM 1516 C CA . ARG A 1 199 ? -94.007 0.106 52.727 1.00 57.50 199 ARG A CA 1
ATOM 1517 C C . ARG A 1 199 ? -94.830 -0.986 52.040 1.00 57.50 199 ARG A C 1
ATOM 1519 O O . ARG A 1 199 ? -95.311 -0.789 50.938 1.00 57.50 199 ARG A O 1
ATOM 1526 N N . GLU A 1 200 ? -95.040 -2.117 52.709 1.00 57.53 200 GLU A N 1
ATOM 1527 C CA . GLU A 1 200 ? -96.149 -3.011 52.342 1.00 57.53 200 GLU A CA 1
ATOM 1528 C C . GLU A 1 200 ? -96.575 -3.896 53.525 1.00 57.53 200 GLU A C 1
ATOM 1530 O O . GLU A 1 200 ? -96.106 -5.014 53.688 1.00 57.53 200 GLU A O 1
ATOM 1535 N N . HIS A 1 201 ? -97.418 -3.351 54.411 1.00 51.88 201 HIS A N 1
ATOM 1536 C CA . HIS A 1 201 ? -98.403 -4.126 55.183 1.00 51.88 201 HIS A CA 1
ATOM 1537 C C . HIS A 1 201 ? -99.364 -3.176 55.920 1.00 51.88 201 HIS A C 1
ATOM 1539 O O . HIS A 1 201 ? -99.084 -2.716 57.028 1.00 51.88 201 HIS A O 1
ATOM 1545 N N . ARG A 1 202 ? -100.505 -2.860 55.293 1.00 55.97 202 ARG A N 1
ATOM 1546 C CA . ARG A 1 202 ? -101.738 -2.455 55.988 1.00 55.97 202 ARG A CA 1
ATOM 1547 C C . ARG A 1 202 ? -102.950 -2.656 55.069 1.00 55.97 202 ARG A C 1
ATOM 1549 O O . ARG A 1 202 ? -103.269 -1.781 54.272 1.00 55.97 202 ARG A O 1
ATOM 1556 N N . THR A 1 203 ? -103.613 -3.792 55.245 1.00 54.84 203 THR A N 1
ATOM 1557 C CA . THR A 1 203 ? -105.073 -3.955 55.171 1.00 54.84 203 THR A CA 1
ATOM 1558 C C . THR A 1 203 ? -105.471 -4.811 56.352 1.00 54.84 203 THR A C 1
ATOM 1560 O O . THR A 1 203 ? -104.781 -5.841 56.537 1.00 54.84 203 THR A O 1
#

Organism: Gossypium darwinii (NCBI:txid34276)